Protein AF-A0A562BT92-F1 (afdb_monomer)

Foldseek 3Di:
DDDDDDDDDPDDDPPPPPPPPDPPPPPPDDCPPPVGDDPLADWAQFAQVRDTDTLLVLQDPPPPGKWWFALVLLVVLLVDPQWAWAADFQFWTWIGGPVGATFIWGQAPVRIIMGRSNSLSPDDRVSNVSRRVGTDHDDRPGHPQCCCVPPVVHHDPHHHLLVLLVVLVVLLQVLCCVLQVDGQFPDDDDSRVLSRLLALSQFQDLLSLLVNLLSLCVNPQVGGPLVSLLVQAPDPVSVVDGRLVSLLRSLCVQPNNVLSCLLCQLVQLSVQSNVCSVPVPDPSNVSSLVSNVADPVDGRSVSSSSSSNSSSSSSNSSSVSSNPPPPDD

Radius of gyration: 28.33 Å; Cα contacts (8 Å, |Δi|>4): 519; chains: 1; bounding box: 62×102×72 Å

Organism: NCBI:txid936133

pLDDT: mean 87.39, std 19.04, range [27.66, 98.75]

Mean predicted aligned error: 8.7 Å

Structure (mmCIF, N/CA/C/O backbone):
data_AF-A0A562BT92-F1
#
_entry.id   AF-A0A562BT92-F1
#
loop_
_atom_site.group_PDB
_atom_site.id
_atom_site.type_symbol
_atom_site.label_atom_id
_atom_site.label_alt_id
_atom_site.label_comp_id
_atom_site.label_asym_id
_atom_site.label_entity_id
_atom_site.label_seq_id
_atom_site.pdbx_PDB_ins_code
_atom_site.Cartn_x
_atom_site.Cartn_y
_atom_site.Cartn_z
_atom_site.occupancy
_atom_site.B_iso_or_equiv
_atom_site.auth_seq_id
_atom_site.auth_comp_id
_atom_site.auth_asym_id
_atom_site.auth_atom_id
_atom_site.pdbx_PDB_model_num
ATOM 1 N N . MET A 1 1 ? 9.388 83.781 -32.664 1.00 34.75 1 MET A N 1
ATOM 2 C CA . MET A 1 1 ? 9.620 82.953 -31.461 1.00 34.75 1 MET A CA 1
ATOM 3 C C . MET A 1 1 ? 8.282 82.337 -31.081 1.00 34.75 1 MET A C 1
ATOM 5 O O . MET A 1 1 ? 7.294 83.049 -31.136 1.00 34.75 1 MET A O 1
ATOM 9 N N . VAL A 1 2 ? 8.281 81.054 -30.717 1.00 29.28 2 VAL A N 1
ATOM 10 C CA . VAL A 1 2 ? 7.129 80.199 -30.353 1.00 29.28 2 VAL A CA 1
ATOM 11 C C . VAL A 1 2 ? 6.427 79.474 -31.516 1.00 29.28 2 VAL A C 1
ATOM 13 O O . VAL A 1 2 ? 5.982 80.052 -32.499 1.00 29.28 2 VAL A O 1
ATOM 16 N N . ARG A 1 3 ? 6.447 78.150 -31.334 1.00 27.80 3 ARG A N 1
ATOM 17 C CA . ARG A 1 3 ? 6.117 77.005 -32.185 1.00 27.80 3 ARG A CA 1
ATOM 18 C C . ARG A 1 3 ? 4.634 76.903 -32.553 1.00 27.80 3 ARG A C 1
ATOM 20 O O . ARG A 1 3 ? 3.775 77.013 -31.683 1.00 27.80 3 ARG A O 1
ATOM 27 N N . SER A 1 4 ? 4.375 76.538 -33.805 1.00 27.66 4 SER A N 1
ATOM 28 C CA . SER A 1 4 ? 3.162 75.846 -34.234 1.00 27.66 4 SER A CA 1
ATOM 29 C C . SER A 1 4 ? 3.291 74.342 -33.952 1.00 27.66 4 SER A C 1
ATOM 31 O O . SER A 1 4 ? 4.308 73.715 -34.246 1.00 27.66 4 SER A O 1
ATOM 33 N N . PHE A 1 5 ? 2.252 73.771 -33.348 1.00 36.09 5 PHE A N 1
ATOM 34 C CA . PHE A 1 5 ? 2.010 72.333 -33.280 1.00 36.09 5 PHE A CA 1
ATOM 35 C C . PHE A 1 5 ? 1.256 71.902 -34.540 1.00 36.09 5 PHE A C 1
ATOM 37 O O . PHE A 1 5 ? 0.258 72.529 -34.883 1.00 36.09 5 PHE A O 1
ATOM 44 N N . SER A 1 6 ? 1.697 70.824 -35.191 1.00 29.09 6 SER A N 1
ATOM 45 C CA . SER A 1 6 ? 0.855 69.984 -36.053 1.00 29.09 6 SER A CA 1
ATOM 46 C C . SER A 1 6 ? 1.626 68.734 -36.487 1.00 29.09 6 SER A C 1
ATOM 48 O O . SER A 1 6 ? 2.616 68.813 -37.208 1.00 29.09 6 SER A O 1
ATOM 50 N N . SER A 1 7 ? 1.129 67.601 -36.001 1.00 38.12 7 SER A N 1
ATOM 51 C CA . SER A 1 7 ? 1.322 66.199 -36.377 1.00 38.12 7 SER A CA 1
ATOM 52 C C . SER A 1 7 ? 2.107 65.866 -37.649 1.00 38.12 7 SER A C 1
ATOM 54 O O . SER A 1 7 ? 1.680 66.205 -38.749 1.00 38.12 7 SER A O 1
ATOM 56 N N . SER A 1 8 ? 3.149 65.041 -37.497 1.00 31.39 8 SER A N 1
ATOM 57 C CA . SER A 1 8 ? 3.471 63.893 -38.366 1.00 31.39 8 SER A CA 1
ATOM 58 C C . SER A 1 8 ? 4.606 63.064 -37.743 1.00 31.39 8 SER A C 1
ATOM 60 O O . SER A 1 8 ? 5.446 63.608 -37.034 1.00 31.39 8 SER A O 1
ATOM 62 N N . SER A 1 9 ? 4.621 61.759 -38.023 1.00 31.34 9 SER A N 1
ATOM 63 C CA . SER A 1 9 ? 5.597 60.743 -37.581 1.00 31.34 9 SER A CA 1
ATOM 64 C C . SER A 1 9 ? 5.371 60.076 -36.219 1.00 31.34 9 SER A C 1
ATOM 66 O O . SER A 1 9 ? 6.223 60.051 -35.335 1.00 31.34 9 SER A O 1
ATOM 68 N N . VAL A 1 10 ? 4.238 59.378 -36.124 1.00 43.19 10 VAL A N 1
ATOM 69 C CA . VAL A 1 10 ? 4.279 57.966 -35.707 1.00 43.19 10 VAL A CA 1
ATOM 70 C C . VAL A 1 10 ? 5.012 57.206 -36.822 1.00 43.19 10 VAL A C 1
ATOM 72 O O . VAL A 1 10 ? 4.800 57.536 -37.982 1.00 43.19 10 VAL A O 1
ATOM 75 N N . ILE A 1 11 ? 5.824 56.200 -36.481 1.00 43.09 11 ILE A N 1
ATOM 76 C CA . ILE A 1 11 ? 6.751 55.426 -37.343 1.00 43.09 11 ILE A CA 1
ATOM 77 C C . ILE A 1 11 ? 8.197 55.930 -37.208 1.00 43.09 11 ILE A C 1
ATOM 79 O O . ILE A 1 11 ? 8.666 56.718 -38.013 1.00 43.09 11 ILE A O 1
ATOM 83 N N . PHE A 1 12 ? 8.891 55.479 -36.158 1.00 34.25 12 PHE A N 1
ATOM 84 C CA . PHE A 1 12 ? 10.245 54.892 -36.200 1.00 34.25 12 PHE A CA 1
ATOM 85 C C . PHE A 1 12 ? 10.794 54.781 -34.771 1.00 34.25 12 PHE A C 1
ATOM 87 O O . PHE A 1 12 ? 11.421 55.711 -34.285 1.00 34.25 12 PHE A O 1
ATOM 94 N N . HIS A 1 13 ? 10.573 53.641 -34.106 1.00 32.03 13 HIS A N 1
ATOM 95 C CA . HIS A 1 13 ? 11.572 52.963 -33.248 1.00 32.03 13 HIS A CA 1
ATOM 96 C C . HIS A 1 13 ? 11.018 51.644 -32.666 1.00 32.03 13 HIS A C 1
ATOM 98 O O . HIS A 1 13 ? 11.161 51.330 -31.493 1.00 32.03 13 HIS A O 1
ATOM 104 N N . LEU A 1 14 ? 10.398 50.826 -33.523 1.00 32.81 14 LEU A N 1
ATOM 105 C CA . LEU A 1 14 ? 10.120 49.404 -33.266 1.00 32.81 14 LEU A CA 1
ATOM 106 C C . LEU A 1 14 ? 11.028 48.524 -34.148 1.00 32.81 14 LEU A C 1
ATOM 108 O O . LEU A 1 14 ? 10.594 47.528 -34.710 1.00 32.81 14 LEU A O 1
ATOM 112 N N . SER A 1 15 ? 12.300 48.909 -34.318 1.00 38.28 15 SER A N 1
ATOM 113 C CA . SER A 1 15 ? 13.228 48.221 -35.237 1.00 38.28 15 SER A CA 1
ATOM 114 C C . SER A 1 15 ? 14.422 47.534 -34.560 1.00 38.28 15 SER A C 1
ATOM 116 O O . SER A 1 15 ? 15.339 47.097 -35.256 1.00 38.28 15 SER A O 1
ATOM 118 N N . THR A 1 16 ? 14.423 47.369 -33.232 1.00 33.31 16 THR A N 1
ATOM 119 C CA . THR A 1 16 ? 15.608 46.826 -32.530 1.00 33.31 16 THR A CA 1
ATOM 120 C C . THR A 1 16 ? 15.309 45.767 -31.467 1.00 33.31 16 THR A C 1
ATOM 122 O O . THR A 1 16 ? 16.156 45.486 -30.628 1.00 33.31 16 THR A O 1
ATOM 125 N N . CYS A 1 17 ? 14.140 45.118 -31.521 1.00 30.80 17 CYS A N 1
ATOM 126 C CA . CYS A 1 17 ? 13.833 43.944 -30.681 1.00 30.80 17 CYS A CA 1
ATOM 127 C C . CYS A 1 17 ? 13.390 42.697 -31.470 1.00 30.80 17 CYS A C 1
ATOM 129 O O . CYS A 1 17 ? 12.947 41.716 -30.887 1.00 30.80 17 CYS A O 1
ATOM 131 N N . LEU A 1 18 ? 13.547 42.703 -32.800 1.00 33.31 18 LEU A N 1
ATOM 132 C CA . LEU A 1 18 ? 13.101 41.622 -33.697 1.00 33.31 18 LEU A CA 1
ATOM 133 C C . LEU A 1 18 ? 14.243 40.987 -34.512 1.00 33.31 18 LEU A C 1
ATOM 135 O O . LEU A 1 18 ? 14.024 40.409 -35.571 1.00 33.31 18 LEU A O 1
ATOM 139 N N . ARG A 1 19 ? 15.485 41.066 -34.018 1.00 35.94 19 ARG A N 1
ATOM 140 C CA . ARG A 1 19 ? 16.646 40.372 -34.608 1.00 35.94 19 ARG A CA 1
ATOM 141 C C . ARG A 1 19 ? 17.475 39.651 -33.552 1.00 35.94 19 ARG A C 1
ATOM 143 O O . ARG A 1 19 ? 18.645 39.945 -33.360 1.00 35.94 19 ARG A O 1
ATOM 150 N N . LYS A 1 20 ? 16.839 38.707 -32.862 1.00 35.09 20 LYS A N 1
ATOM 151 C CA . LYS A 1 20 ? 17.481 37.531 -32.244 1.00 35.09 20 LYS A CA 1
ATOM 152 C C . LYS A 1 20 ? 16.457 36.395 -32.098 1.00 35.09 20 LYS A C 1
ATOM 154 O O . LYS A 1 20 ? 16.425 35.676 -31.109 1.00 35.09 20 LYS A O 1
ATOM 159 N N . LEU A 1 21 ? 15.605 36.220 -33.109 1.00 35.47 21 LEU A N 1
ATOM 160 C CA . LEU A 1 21 ? 14.967 34.928 -33.331 1.00 35.47 21 LEU A CA 1
ATOM 161 C C . LEU A 1 21 ? 16.030 34.050 -33.981 1.00 35.47 21 LEU A C 1
ATOM 163 O O . LEU A 1 21 ? 16.279 34.135 -35.181 1.00 35.47 21 LEU A O 1
ATOM 167 N N . ASN A 1 22 ? 16.713 33.258 -33.153 1.00 35.03 22 ASN A N 1
ATOM 168 C CA . ASN A 1 22 ? 17.439 32.096 -33.636 1.00 35.03 22 ASN A CA 1
ATOM 169 C C . ASN A 1 22 ? 16.484 31.327 -34.550 1.00 35.03 22 ASN A C 1
ATOM 171 O O . ASN A 1 22 ? 15.414 30.907 -34.108 1.00 35.03 22 ASN A O 1
ATOM 175 N N . HIS A 1 23 ? 16.866 31.166 -35.815 1.00 37.44 23 HIS A N 1
ATOM 176 C CA . HIS A 1 23 ? 16.265 30.200 -36.719 1.00 37.44 23 HIS A CA 1
ATOM 177 C C . HIS A 1 23 ? 16.358 28.820 -36.046 1.00 37.44 23 HIS A C 1
ATOM 179 O O . HIS A 1 23 ? 17.336 28.094 -36.214 1.00 37.44 23 HIS A O 1
ATOM 185 N N . ARG A 1 24 ? 15.346 28.428 -35.266 1.00 35.81 24 ARG A N 1
ATOM 186 C CA . ARG A 1 24 ? 15.060 27.009 -35.087 1.00 35.81 24 ARG A CA 1
ATOM 187 C C . ARG A 1 24 ? 14.557 26.569 -36.451 1.00 35.81 24 ARG A C 1
ATOM 189 O O . ARG A 1 24 ? 13.422 26.862 -36.812 1.00 35.81 24 ARG A O 1
ATOM 196 N N . LYS A 1 25 ? 15.426 25.944 -37.251 1.00 36.03 25 LYS A N 1
ATOM 197 C CA . LYS A 1 25 ? 14.954 25.106 -38.353 1.00 36.03 25 LYS A CA 1
ATOM 198 C C . LYS A 1 25 ? 13.943 24.152 -37.723 1.00 36.03 25 LYS A C 1
ATOM 200 O O . LYS A 1 25 ? 14.327 23.352 -36.870 1.00 36.03 25 LYS A O 1
ATOM 205 N N . HIS A 1 26 ? 12.667 24.296 -38.068 1.00 48.97 26 HIS A N 1
ATOM 206 C CA . HIS A 1 26 ? 11.694 23.258 -37.775 1.00 48.97 26 HIS A CA 1
ATOM 207 C C . HIS A 1 26 ? 12.217 22.016 -38.488 1.00 48.97 26 HIS A C 1
ATOM 209 O O . HIS A 1 26 ? 12.280 21.986 -39.714 1.00 48.97 26 HIS A O 1
ATOM 215 N N . GLN A 1 27 ? 12.708 21.041 -37.726 1.00 55.81 27 GLN A N 1
ATOM 216 C CA . GLN A 1 27 ? 12.908 19.718 -38.288 1.00 55.81 27 GLN A CA 1
ATOM 217 C C . GLN A 1 27 ? 11.515 19.270 -38.731 1.00 55.81 27 GLN A C 1
ATOM 219 O O . GLN A 1 27 ? 10.575 19.370 -37.944 1.00 55.81 27 GLN A O 1
ATOM 224 N N . GLU A 1 28 ? 11.355 18.851 -39.986 1.00 59.84 28 GLU A N 1
ATOM 225 C CA . GLU A 1 28 ? 10.110 18.292 -40.534 1.00 59.84 28 GLU A CA 1
ATOM 226 C C . GLU A 1 28 ? 9.809 16.915 -39.911 1.00 59.84 28 GLU A C 1
ATOM 228 O O . GLU A 1 28 ? 9.538 15.943 -40.611 1.00 59.84 28 GLU A O 1
ATOM 233 N N . LYS A 1 29 ? 9.923 16.818 -38.586 1.00 58.81 29 LYS A N 1
ATOM 234 C CA . LYS A 1 29 ? 9.754 15.625 -37.776 1.00 58.81 29 LYS A CA 1
ATOM 235 C C . LYS A 1 29 ? 8.699 15.909 -36.718 1.00 58.81 29 LYS A C 1
ATOM 237 O O . LYS A 1 29 ? 8.793 16.888 -35.976 1.00 58.81 29 LYS A O 1
ATOM 242 N N . SER A 1 30 ? 7.687 15.061 -36.648 1.00 61.62 30 SER A N 1
ATOM 243 C CA . SER A 1 30 ? 6.674 15.072 -35.604 1.00 61.62 30 SER A CA 1
ATOM 244 C C . SER A 1 30 ? 6.399 13.647 -35.147 1.00 61.62 30 SER A C 1
ATOM 246 O O . SER A 1 30 ? 5.588 12.934 -35.735 1.00 61.62 30 SER A O 1
ATOM 248 N N . THR A 1 31 ? 7.032 13.259 -34.044 1.00 67.56 31 THR A N 1
ATOM 249 C CA . THR A 1 31 ? 6.817 11.961 -33.386 1.00 67.56 31 THR A CA 1
ATOM 250 C C . THR A 1 31 ? 5.347 11.766 -32.996 1.00 67.56 31 THR A C 1
ATOM 252 O O . THR A 1 31 ? 4.789 10.691 -33.168 1.00 67.56 31 THR A O 1
ATOM 255 N N . ARG A 1 32 ? 4.668 12.834 -32.552 1.00 59.75 32 ARG A N 1
ATOM 256 C CA . ARG A 1 32 ? 3.265 12.785 -32.104 1.00 59.75 32 ARG A CA 1
ATOM 257 C C . ARG A 1 32 ? 2.225 12.834 -33.232 1.00 59.75 32 ARG A C 1
ATOM 259 O O . ARG A 1 32 ? 1.170 12.233 -33.078 1.00 59.75 32 ARG A O 1
ATOM 266 N N . VAL A 1 33 ? 2.459 13.595 -34.307 1.00 63.62 33 VAL A N 1
ATOM 267 C CA . VAL A 1 33 ? 1.449 13.807 -35.372 1.00 63.62 33 VAL A CA 1
ATOM 268 C C . VAL A 1 33 ? 1.706 12.924 -36.592 1.00 63.62 33 VAL A C 1
ATOM 270 O O . VAL A 1 33 ? 0.753 12.469 -37.215 1.00 63.62 33 VAL A O 1
ATOM 273 N N . ARG A 1 34 ? 2.974 12.673 -36.938 1.00 65.12 34 ARG A N 1
ATOM 274 C CA . ARG A 1 34 ? 3.370 11.864 -38.103 1.00 65.12 34 ARG A CA 1
ATOM 275 C C . ARG A 1 34 ? 3.886 10.472 -37.739 1.00 65.12 34 ARG A C 1
ATOM 277 O O . ARG A 1 34 ? 4.005 9.646 -38.636 1.00 65.12 34 ARG A O 1
ATOM 284 N N . GLY A 1 35 ? 4.177 10.215 -36.462 1.00 64.94 35 GLY A N 1
ATOM 285 C CA . GLY A 1 35 ? 4.765 8.949 -36.020 1.00 64.94 35 GLY A CA 1
ATOM 286 C C . GLY A 1 35 ? 6.239 8.800 -36.399 1.00 64.94 35 GLY A C 1
ATOM 287 O O . GLY A 1 35 ? 6.728 7.679 -36.476 1.00 64.94 35 GLY A O 1
ATOM 288 N N . ASP A 1 36 ? 6.939 9.908 -36.673 1.00 76.31 36 ASP A N 1
ATOM 289 C CA . ASP A 1 36 ? 8.372 9.859 -36.977 1.00 76.31 36 ASP A CA 1
ATOM 290 C C . ASP A 1 36 ? 9.154 9.285 -35.778 1.00 76.31 36 ASP A C 1
ATOM 292 O O . ASP A 1 36 ? 8.750 9.478 -34.631 1.00 76.31 36 ASP A O 1
ATOM 296 N N . GLU A 1 37 ? 10.279 8.606 -36.026 1.00 71.94 37 GLU A N 1
ATOM 297 C CA . GLU A 1 37 ? 11.095 8.009 -34.958 1.00 71.94 37 GLU A CA 1
ATOM 298 C C . GLU A 1 37 ? 11.583 9.055 -33.945 1.00 71.94 37 GLU A C 1
ATOM 300 O O . GLU A 1 37 ? 12.180 10.079 -34.310 1.00 71.94 37 GLU A O 1
ATOM 305 N N . ASP A 1 38 ? 11.363 8.774 -32.658 1.00 75.94 38 ASP A N 1
ATOM 306 C CA . ASP A 1 38 ? 11.896 9.588 -31.571 1.00 75.94 38 ASP A CA 1
ATOM 307 C C . ASP A 1 38 ? 13.352 9.201 -31.303 1.00 75.94 38 ASP A C 1
ATOM 309 O O . ASP A 1 38 ? 13.655 8.122 -30.801 1.00 75.94 38 ASP A O 1
ATOM 313 N N . GLN A 1 39 ? 14.269 10.098 -31.655 1.00 77.50 39 GLN A N 1
ATOM 314 C CA . GLN A 1 39 ? 15.699 9.907 -31.405 1.00 77.50 39 GLN A CA 1
ATOM 315 C C . GLN A 1 39 ? 16.109 10.329 -29.987 1.00 77.50 39 GLN A C 1
ATOM 317 O O . GLN A 1 39 ? 17.257 10.131 -29.598 1.00 77.50 39 GLN A O 1
ATOM 322 N N . ASN A 1 40 ? 15.195 10.914 -29.208 1.00 88.31 40 ASN A N 1
ATOM 323 C CA . ASN A 1 40 ? 15.437 11.369 -27.847 1.00 88.31 40 ASN A CA 1
ATOM 324 C C . ASN A 1 40 ? 14.815 10.396 -26.839 1.00 88.31 40 ASN A C 1
ATOM 326 O O . ASN A 1 40 ? 13.880 10.741 -26.116 1.00 88.31 40 ASN A O 1
ATOM 330 N N . LEU A 1 41 ? 15.334 9.170 -26.811 1.00 94.69 41 LEU A N 1
ATOM 331 C CA . LEU A 1 41 ? 14.947 8.141 -25.847 1.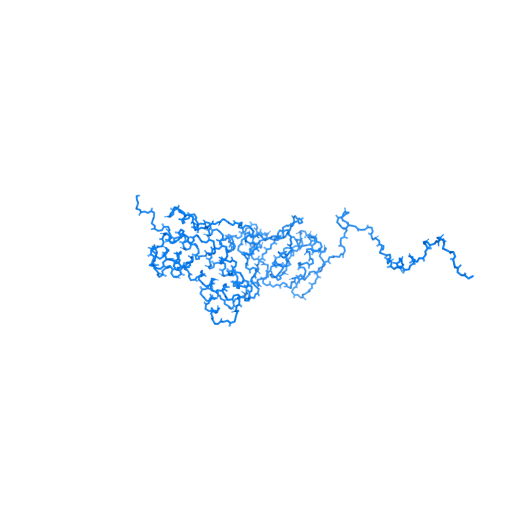00 94.69 41 LEU A CA 1
ATOM 332 C C . LEU A 1 41 ? 16.049 7.933 -24.793 1.00 94.69 41 LEU A C 1
ATOM 334 O O . LEU A 1 41 ? 17.218 8.237 -25.046 1.00 94.69 41 LEU A O 1
ATOM 338 N N . PRO A 1 42 ? 15.711 7.435 -23.595 1.00 97.25 42 PRO A N 1
ATOM 339 C CA . PRO A 1 42 ? 16.704 7.163 -22.566 1.00 97.25 42 PRO A CA 1
ATOM 340 C C . PRO A 1 42 ? 17.515 5.885 -22.834 1.00 97.25 42 PRO A C 1
ATOM 342 O O . PRO A 1 42 ? 17.194 5.058 -23.690 1.00 97.25 42 PRO A O 1
ATOM 345 N N . TYR A 1 43 ? 18.566 5.714 -22.032 1.00 97.81 43 TYR A N 1
ATOM 346 C CA . TYR A 1 43 ? 19.297 4.459 -21.879 1.00 97.81 43 TYR A CA 1
ATOM 347 C C . TYR A 1 43 ? 18.928 3.811 -20.544 1.00 97.81 43 TYR A C 1
ATOM 349 O O . TYR A 1 43 ? 18.839 4.507 -19.531 1.00 97.81 43 TYR A O 1
ATOM 357 N N . PHE A 1 44 ? 18.812 2.486 -20.527 1.00 98.44 44 PHE A N 1
ATOM 358 C CA . PHE A 1 44 ? 18.518 1.704 -19.327 1.00 98.44 44 PHE A CA 1
ATOM 359 C C . PHE A 1 44 ? 19.670 0.767 -18.988 1.00 98.44 44 PHE A C 1
ATOM 361 O O . PHE A 1 44 ? 20.227 0.123 -19.869 1.00 98.44 44 PHE A O 1
ATOM 368 N N . ILE A 1 45 ? 20.009 0.670 -17.708 1.00 98.31 45 ILE A N 1
ATOM 369 C CA . ILE A 1 45 ? 20.876 -0.353 -17.131 1.00 98.31 45 ILE A CA 1
ATOM 370 C C . ILE A 1 45 ? 20.165 -1.704 -17.245 1.00 98.31 45 ILE A C 1
ATOM 372 O O . ILE A 1 45 ? 19.074 -1.887 -16.700 1.00 98.31 45 ILE A O 1
ATOM 376 N N . VAL A 1 46 ? 20.797 -2.644 -17.947 1.00 96.06 46 VAL A N 1
ATOM 377 C CA . VAL A 1 46 ? 20.233 -3.974 -18.244 1.00 96.06 46 VAL A CA 1
ATOM 378 C C . VAL A 1 46 ? 20.970 -5.116 -17.548 1.00 96.06 46 VAL A C 1
ATOM 380 O O . VAL A 1 46 ? 20.390 -6.182 -17.361 1.00 96.06 46 VAL A O 1
ATOM 383 N N . ASN A 1 47 ? 22.228 -4.909 -17.152 1.00 93.69 47 ASN A N 1
ATOM 384 C CA . ASN A 1 47 ? 23.064 -5.938 -16.537 1.00 93.69 47 ASN A CA 1
ATOM 385 C C . ASN A 1 47 ? 23.685 -5.443 -15.223 1.00 93.69 47 ASN A C 1
ATOM 387 O O . ASN A 1 47 ? 23.741 -4.247 -14.933 1.00 93.69 47 ASN A O 1
ATOM 391 N N . THR A 1 48 ? 24.174 -6.388 -14.421 1.00 93.50 48 THR A N 1
ATOM 392 C CA . THR A 1 48 ? 24.764 -6.140 -13.094 1.00 93.50 48 THR A CA 1
ATOM 393 C C . THR A 1 48 ? 26.068 -5.343 -13.140 1.00 93.50 48 THR A C 1
ATOM 395 O O . THR A 1 48 ? 26.447 -4.743 -12.141 1.00 93.50 48 THR A O 1
ATOM 398 N N . ASP A 1 49 ? 26.750 -5.320 -14.287 1.00 94.12 49 ASP A N 1
ATOM 399 C CA . ASP A 1 49 ? 27.964 -4.528 -14.524 1.00 94.12 49 ASP A CA 1
ATOM 400 C C . ASP A 1 49 ? 27.679 -3.037 -14.795 1.00 94.12 49 ASP A C 1
ATOM 402 O O . ASP A 1 49 ? 28.604 -2.249 -14.984 1.00 94.12 49 ASP A O 1
ATOM 406 N N . GLY A 1 50 ? 26.402 -2.637 -14.817 1.00 93.69 50 GLY A N 1
ATOM 407 C CA . GLY A 1 50 ? 25.989 -1.266 -15.098 1.00 93.69 50 GLY A CA 1
ATOM 408 C C . GLY A 1 50 ? 25.913 -0.929 -16.588 1.00 93.69 50 GLY A C 1
ATOM 409 O O . GLY A 1 50 ? 25.642 0.228 -16.923 1.00 93.69 50 GLY A O 1
ATOM 410 N N . SER A 1 51 ? 26.127 -1.900 -17.483 1.00 96.19 51 SER A N 1
ATOM 411 C CA . SER A 1 51 ? 25.982 -1.690 -18.924 1.00 96.19 51 SER A CA 1
ATOM 412 C C . SER A 1 51 ? 24.562 -1.260 -19.279 1.00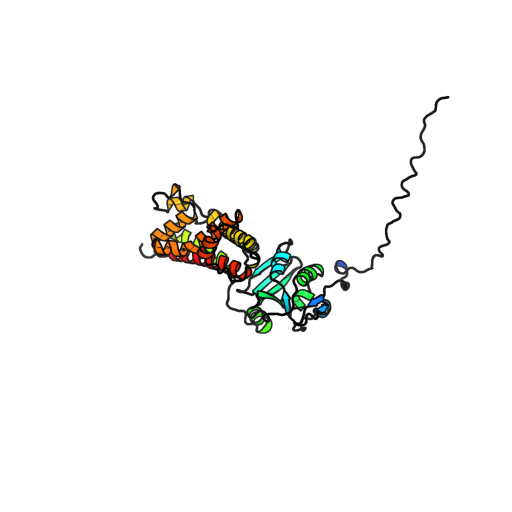 96.19 51 SER A C 1
ATOM 414 O O . SER A 1 51 ? 23.569 -1.704 -18.688 1.00 96.19 51 SER A O 1
ATOM 416 N N . ARG A 1 52 ? 24.490 -0.337 -20.243 1.00 97.44 52 ARG A N 1
ATOM 417 C CA . ARG A 1 52 ? 23.256 0.332 -20.635 1.00 97.44 52 ARG A CA 1
ATOM 418 C C . ARG A 1 52 ? 22.891 0.031 -22.080 1.00 97.44 52 ARG A C 1
ATOM 420 O O . ARG A 1 52 ? 23.763 0.014 -22.942 1.00 97.44 52 ARG A O 1
ATOM 427 N N . THR A 1 53 ? 21.598 -0.111 -22.334 1.00 97.12 53 THR A N 1
ATOM 428 C CA . THR A 1 53 ? 21.012 -0.319 -23.660 1.00 97.12 53 THR A CA 1
ATOM 429 C C . THR A 1 53 ? 20.092 0.847 -23.994 1.00 97.12 53 THR A C 1
ATOM 431 O O . THR A 1 53 ? 19.377 1.351 -23.124 1.00 97.12 53 THR A O 1
ATOM 434 N N . PHE A 1 54 ? 20.141 1.312 -25.242 1.00 96.44 54 PHE A N 1
ATOM 435 C CA . PHE A 1 54 ? 19.262 2.373 -25.722 1.00 96.44 54 PHE A CA 1
ATOM 436 C C . PHE A 1 54 ? 17.818 1.866 -25.791 1.00 96.44 54 PHE A C 1
ATOM 438 O O . PHE A 1 54 ? 17.587 0.749 -26.243 1.00 96.44 54 PHE A O 1
ATOM 445 N N . SER A 1 55 ? 16.836 2.665 -25.365 1.00 96.75 55 SER A N 1
ATOM 446 C CA . SER A 1 55 ? 15.445 2.197 -25.259 1.00 96.75 55 SER A CA 1
ATOM 447 C C . SER A 1 55 ? 14.871 1.642 -26.569 1.00 96.75 55 SER A C 1
ATOM 449 O O . SER A 1 55 ? 14.148 0.650 -26.551 1.00 96.75 55 SER A O 1
ATOM 451 N N . ALA A 1 56 ? 15.242 2.216 -27.720 1.00 94.69 56 ALA A N 1
ATOM 452 C CA . ALA A 1 56 ? 14.777 1.718 -29.017 1.00 94.69 56 ALA A CA 1
ATOM 453 C C . ALA A 1 56 ? 15.176 0.251 -29.270 1.00 94.69 56 ALA A C 1
ATOM 455 O O . ALA A 1 56 ? 14.427 -0.482 -29.906 1.00 94.69 56 ALA A O 1
ATOM 456 N N . GLU A 1 57 ? 16.312 -0.203 -28.730 1.00 94.94 57 GLU A N 1
ATOM 457 C CA . GLU A 1 57 ? 16.777 -1.594 -28.843 1.00 94.94 57 GLU A CA 1
ATOM 458 C C . GLU A 1 57 ? 16.001 -2.556 -27.926 1.00 94.94 57 GLU A C 1
ATOM 460 O O . GLU A 1 57 ? 16.077 -3.773 -28.089 1.00 94.94 57 GLU A O 1
ATOM 465 N N . LEU A 1 58 ? 15.248 -2.024 -26.958 1.00 96.38 58 LEU A N 1
ATOM 466 C CA . LEU A 1 58 ? 14.388 -2.788 -26.052 1.00 96.38 58 LEU A CA 1
ATOM 467 C C . LEU A 1 58 ? 12.948 -2.907 -26.574 1.00 96.38 58 LEU A C 1
ATOM 469 O O . LEU A 1 58 ? 12.155 -3.650 -25.997 1.00 96.38 58 LEU A O 1
ATOM 473 N N . ASN A 1 59 ? 12.603 -2.208 -27.662 1.00 93.75 59 ASN A N 1
ATOM 474 C CA . ASN A 1 59 ? 11.266 -2.200 -28.255 1.00 93.75 59 ASN A CA 1
ATOM 475 C C . ASN A 1 59 ? 11.022 -3.431 -29.153 1.00 93.75 59 ASN A C 1
ATOM 477 O O . ASN A 1 59 ? 10.708 -3.311 -30.336 1.00 93.75 59 ASN A O 1
ATOM 481 N N . ASN A 1 60 ? 11.213 -4.625 -28.589 1.00 93.38 60 ASN A N 1
ATOM 482 C CA . ASN A 1 60 ? 10.906 -5.907 -29.214 1.00 93.38 60 ASN A CA 1
ATOM 483 C C . ASN A 1 60 ? 10.252 -6.846 -28.184 1.00 93.38 60 ASN A C 1
ATOM 485 O O . ASN A 1 60 ? 10.814 -7.070 -27.113 1.00 93.38 60 ASN A O 1
ATOM 489 N N . GLU A 1 61 ? 9.088 -7.407 -28.516 1.00 90.50 61 GLU A N 1
ATOM 490 C CA . GLU A 1 61 ? 8.342 -8.330 -27.648 1.00 90.50 61 GLU A CA 1
ATOM 491 C C . GLU A 1 61 ? 9.125 -9.600 -27.301 1.00 90.50 61 GLU A C 1
ATOM 493 O O . GLU A 1 61 ? 8.965 -10.118 -26.200 1.00 90.50 61 GLU A O 1
ATOM 498 N N . ASP A 1 62 ? 10.034 -10.048 -28.167 1.00 92.38 62 ASP A N 1
ATOM 499 C CA . ASP A 1 62 ? 10.838 -11.263 -27.980 1.00 92.38 62 ASP A CA 1
ATOM 500 C C . ASP A 1 62 ? 12.193 -10.995 -27.301 1.00 92.38 62 ASP A C 1
ATOM 502 O O . ASP A 1 62 ? 13.050 -11.879 -27.225 1.00 92.38 62 ASP A O 1
ATOM 506 N N . ILE A 1 63 ? 12.430 -9.774 -26.801 1.00 94.00 63 ILE A N 1
ATOM 507 C CA . ILE A 1 63 ? 13.737 -9.381 -26.250 1.00 94.00 63 ILE A CA 1
ATOM 508 C C . ILE A 1 63 ? 14.153 -10.218 -25.031 1.00 94.00 63 ILE A C 1
ATOM 510 O O . ILE A 1 63 ? 15.346 -10.347 -24.750 1.00 94.00 63 ILE A O 1
ATOM 514 N N . GLY A 1 64 ? 13.189 -10.775 -24.287 1.00 92.75 64 GLY A N 1
ATOM 515 C CA . GLY A 1 64 ? 13.445 -11.649 -23.140 1.00 92.75 64 GLY A CA 1
ATOM 516 C C . GLY A 1 64 ? 14.172 -10.950 -21.985 1.00 92.75 64 GLY A C 1
ATOM 517 O O . GLY A 1 64 ? 14.852 -11.602 -21.191 1.00 92.75 64 GLY A O 1
ATOM 518 N N . ARG A 1 65 ? 14.066 -9.618 -21.895 1.00 95.38 65 ARG A N 1
ATOM 519 C CA . ARG A 1 65 ? 14.772 -8.782 -20.913 1.00 95.38 65 ARG A CA 1
ATOM 520 C C . ARG A 1 65 ? 13.818 -8.131 -19.927 1.00 95.38 65 ARG A C 1
ATOM 522 O O . ARG A 1 65 ? 12.707 -7.743 -20.265 1.00 95.38 65 ARG A O 1
ATOM 529 N N . TRP A 1 66 ? 14.319 -7.944 -18.715 1.00 97.69 66 TRP A N 1
ATOM 530 C CA . TRP A 1 66 ? 13.632 -7.265 -17.624 1.00 97.69 66 TRP A CA 1
ATOM 531 C C . TRP A 1 66 ? 14.442 -6.044 -17.205 1.00 97.69 66 TRP A C 1
ATOM 533 O O . TRP A 1 66 ? 15.653 -5.995 -17.419 1.00 97.69 66 TRP A O 1
ATOM 543 N N . LEU A 1 67 ? 13.771 -5.063 -16.619 1.00 98.56 67 LEU A N 1
ATOM 544 C CA . LEU A 1 67 ? 14.383 -3.872 -16.047 1.00 98.56 67 LEU A CA 1
ATOM 545 C C . LEU A 1 67 ? 14.036 -3.782 -14.563 1.00 98.56 67 LEU A C 1
ATOM 547 O O . LEU A 1 67 ? 12.955 -4.203 -14.146 1.00 98.56 67 LEU A O 1
ATOM 551 N N . TRP A 1 68 ? 14.959 -3.221 -13.783 1.00 98.75 68 TRP A N 1
ATOM 552 C CA . TRP A 1 68 ? 14.823 -3.031 -12.342 1.00 98.75 68 TRP A CA 1
ATOM 553 C C . TRP A 1 68 ? 14.756 -1.547 -12.012 1.00 98.75 68 TRP A C 1
ATOM 555 O O . TRP A 1 68 ? 15.505 -0.734 -12.564 1.00 98.75 68 TRP A O 1
ATOM 565 N N . PHE A 1 69 ? 13.868 -1.203 -11.086 1.00 98.75 69 PHE A N 1
ATOM 566 C CA . PHE A 1 69 ? 13.607 0.166 -10.675 1.00 98.75 69 PHE A CA 1
ATOM 567 C C . PHE A 1 69 ? 13.462 0.264 -9.163 1.00 98.75 69 PHE A C 1
ATOM 569 O O . PHE A 1 69 ? 12.966 -0.647 -8.497 1.00 98.75 69 PHE A O 1
ATOM 576 N N . ARG A 1 70 ? 13.860 1.410 -8.612 1.00 98.25 70 ARG A N 1
ATOM 577 C CA . ARG A 1 70 ? 13.556 1.750 -7.219 1.00 98.25 70 ARG A CA 1
ATOM 578 C C . ARG A 1 70 ? 12.039 1.901 -7.035 1.00 98.25 70 ARG A C 1
ATOM 580 O O . ARG A 1 70 ? 11.395 2.480 -7.911 1.00 98.25 70 ARG A O 1
ATOM 587 N N . PRO A 1 71 ? 11.472 1.518 -5.875 1.00 97.06 71 PRO A N 1
ATOM 588 C CA . PRO A 1 71 ? 10.053 1.731 -5.560 1.00 97.06 71 PRO A CA 1
ATOM 589 C C . PRO A 1 71 ? 9.560 3.177 -5.706 1.00 97.06 71 PRO A C 1
ATOM 591 O O . PRO A 1 71 ? 8.369 3.416 -5.895 1.00 97.06 71 PRO A O 1
ATOM 594 N N . SER A 1 72 ? 10.468 4.156 -5.634 1.00 95.38 72 SER A N 1
ATOM 595 C CA . SER A 1 72 ? 10.170 5.578 -5.824 1.00 95.38 72 SER A CA 1
ATOM 596 C C . SER A 1 72 ? 9.510 5.898 -7.163 1.00 95.38 72 SER A C 1
ATOM 598 O O . SER A 1 72 ? 8.724 6.843 -7.200 1.00 95.38 72 SER A O 1
ATOM 600 N N . VAL A 1 73 ? 9.741 5.096 -8.211 1.00 97.38 73 VAL A N 1
ATOM 601 C CA . VAL A 1 73 ? 9.130 5.308 -9.533 1.00 97.38 73 VAL A CA 1
ATOM 602 C C . VAL A 1 73 ? 7.602 5.316 -9.476 1.00 97.38 73 VAL A C 1
ATOM 604 O O . VAL A 1 73 ? 6.970 6.111 -10.162 1.00 97.38 73 VAL A O 1
ATOM 607 N N . VAL A 1 74 ? 6.993 4.508 -8.599 1.00 96.69 74 VAL A N 1
ATOM 608 C CA . VAL A 1 74 ? 5.530 4.472 -8.446 1.00 96.69 74 VAL A CA 1
ATOM 609 C C . VAL A 1 74 ? 5.022 5.799 -7.902 1.00 96.69 74 VAL A C 1
ATOM 611 O O . VAL A 1 74 ? 4.085 6.366 -8.449 1.00 96.69 74 VAL A O 1
ATOM 614 N N . ASN A 1 75 ? 5.668 6.342 -6.869 1.00 93.56 75 ASN A N 1
ATOM 615 C CA . ASN A 1 75 ? 5.270 7.635 -6.310 1.00 93.56 75 ASN A CA 1
ATOM 616 C C . ASN A 1 75 ? 5.507 8.788 -7.292 1.00 93.56 75 ASN A C 1
ATOM 618 O O . ASN A 1 75 ? 4.713 9.724 -7.328 1.00 93.56 75 ASN A O 1
ATOM 622 N N . GLU A 1 76 ? 6.592 8.732 -8.066 1.00 95.06 76 GLU A N 1
ATOM 623 C CA . GLU A 1 76 ? 6.880 9.728 -9.095 1.00 95.06 76 GLU A CA 1
ATOM 624 C C . GLU A 1 76 ? 5.785 9.728 -10.163 1.00 95.06 76 GLU A C 1
ATOM 626 O O . GLU A 1 76 ? 5.186 10.772 -10.411 1.00 95.06 76 GLU A O 1
ATOM 631 N N . LEU A 1 77 ? 5.423 8.557 -10.694 1.00 95.19 77 LEU A N 1
ATOM 632 C CA . LEU A 1 77 ? 4.337 8.413 -11.666 1.00 95.19 77 LEU A CA 1
ATOM 633 C C . LEU A 1 77 ? 2.990 8.868 -11.084 1.00 95.19 77 LEU A C 1
ATOM 635 O O . LEU A 1 77 ? 2.320 9.702 -11.688 1.00 95.19 77 LEU A O 1
ATOM 639 N N . LEU A 1 78 ? 2.624 8.420 -9.878 1.00 93.56 78 LEU A N 1
ATOM 640 C CA . LEU A 1 78 ? 1.367 8.805 -9.218 1.00 93.56 78 LEU A CA 1
ATOM 641 C C . LEU A 1 78 ? 1.296 10.296 -8.840 1.00 93.56 78 LEU A C 1
ATOM 643 O O . LEU A 1 78 ? 0.206 10.814 -8.597 1.00 93.56 78 LEU A O 1
ATOM 647 N N . SER A 1 79 ? 2.425 11.012 -8.806 1.00 92.75 79 SER A N 1
ATOM 648 C CA . SER A 1 79 ? 2.428 12.468 -8.613 1.00 92.75 79 SER A CA 1
ATOM 649 C C . SER A 1 79 ? 1.934 13.235 -9.848 1.00 92.75 79 SER A C 1
ATOM 651 O O . SER A 1 79 ? 1.514 14.393 -9.741 1.00 92.75 79 SER A O 1
ATOM 653 N N . HIS A 1 80 ? 1.937 12.591 -11.018 1.00 91.88 80 HIS A N 1
ATOM 654 C CA . HIS A 1 80 ? 1.423 13.147 -12.258 1.00 91.88 80 HIS A CA 1
ATOM 655 C C . HIS A 1 80 ? -0.057 12.799 -12.447 1.00 91.88 80 HIS A C 1
ATOM 657 O O . HIS A 1 80 ? -0.508 11.672 -12.246 1.00 91.88 80 HIS A O 1
ATOM 663 N N . ARG A 1 81 ? -0.843 13.785 -12.896 1.00 89.12 81 ARG A N 1
ATOM 664 C CA . ARG A 1 81 ? -2.248 13.552 -13.252 1.00 89.12 81 ARG A CA 1
ATOM 665 C C . ARG A 1 81 ? -2.339 12.551 -14.398 1.00 89.12 81 ARG A C 1
ATOM 667 O O . ARG A 1 81 ? -1.631 12.689 -15.391 1.00 89.12 81 ARG A O 1
ATOM 674 N N . GLY A 1 82 ? -3.288 11.628 -14.292 1.00 90.62 82 GLY A N 1
ATOM 675 C CA . GLY A 1 82 ? -3.525 10.611 -15.312 1.00 90.62 82 GLY A CA 1
ATOM 676 C C . GLY A 1 82 ? -2.781 9.301 -15.076 1.00 90.62 82 GLY A C 1
ATOM 677 O O . GLY A 1 82 ? -2.899 8.413 -15.913 1.00 90.62 82 GLY A O 1
ATOM 678 N N . PHE A 1 83 ? -2.080 9.160 -13.949 1.00 94.38 83 PHE A N 1
ATOM 679 C CA . PHE A 1 83 ? -1.601 7.864 -13.488 1.00 94.38 83 PHE A CA 1
ATOM 680 C C . PHE A 1 83 ? -2.466 7.308 -12.365 1.00 94.38 83 PHE A C 1
ATOM 682 O O . PHE A 1 83 ? -2.948 8.053 -11.510 1.00 94.38 83 PHE A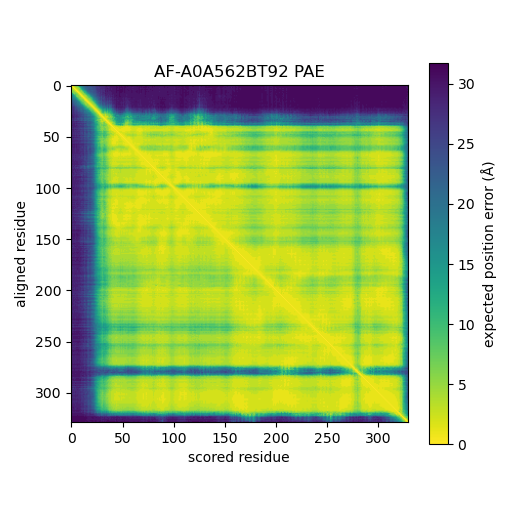 O 1
ATOM 689 N N . SER A 1 84 ? -2.630 5.991 -12.358 1.00 94.81 84 SER A N 1
ATOM 690 C CA . SER A 1 84 ? -3.194 5.259 -11.229 1.00 94.81 84 SER A CA 1
ATOM 691 C C . SER A 1 84 ? -2.510 3.911 -11.046 1.00 94.81 84 SER A C 1
ATOM 693 O O . SER A 1 84 ? -1.945 3.338 -11.977 1.00 94.81 84 SER A O 1
ATOM 695 N N . LEU A 1 85 ? -2.548 3.423 -9.813 1.00 95.69 85 LEU A N 1
ATOM 696 C CA . LEU A 1 85 ? -2.050 2.123 -9.401 1.00 95.69 85 LEU A CA 1
ATOM 697 C C . LEU A 1 85 ? -3.215 1.136 -9.319 1.00 95.69 85 LEU A C 1
ATOM 699 O O . LEU A 1 85 ? -4.258 1.437 -8.731 1.00 95.69 85 LEU A O 1
ATOM 703 N N . GLU A 1 86 ? -2.999 -0.050 -9.875 1.00 95.44 86 GLU A N 1
ATOM 704 C CA . GLU A 1 86 ? -3.852 -1.227 -9.730 1.00 95.44 86 GLU A CA 1
ATOM 705 C C . GLU A 1 86 ? -3.012 -2.404 -9.229 1.00 95.44 86 GLU A C 1
ATOM 707 O O . GLU A 1 86 ? -1.857 -2.558 -9.630 1.00 95.44 86 GLU A O 1
ATOM 712 N N . TRP A 1 87 ? -3.591 -3.234 -8.365 1.00 96.56 87 TRP A N 1
ATOM 713 C CA . TRP A 1 87 ? -2.974 -4.462 -7.875 1.00 96.56 87 TRP A CA 1
ATOM 714 C C . TRP A 1 87 ? -3.625 -5.681 -8.530 1.00 96.56 87 TRP A C 1
ATOM 716 O O . TRP A 1 87 ? -4.810 -5.663 -8.845 1.00 96.56 87 TRP A O 1
ATOM 726 N N . TYR A 1 88 ? -2.847 -6.745 -8.722 1.00 96.44 88 TYR A N 1
ATOM 727 C CA . TYR A 1 88 ? -3.347 -8.043 -9.188 1.00 96.44 88 TYR A CA 1
ATOM 728 C C . TYR A 1 88 ? -3.100 -9.143 -8.157 1.00 96.44 88 TYR A C 1
ATOM 730 O O . TYR A 1 88 ? -3.949 -10.005 -7.955 1.00 96.44 88 TYR A O 1
ATOM 738 N N . THR A 1 89 ? -1.939 -9.104 -7.501 1.00 97.69 89 THR A N 1
ATOM 739 C CA . THR A 1 89 ? -1.525 -10.053 -6.460 1.00 97.69 89 THR A CA 1
ATOM 740 C C . THR A 1 89 ? -0.810 -9.305 -5.330 1.00 97.69 89 THR A C 1
ATOM 742 O O . THR A 1 89 ? -0.767 -8.074 -5.335 1.00 97.69 89 THR A O 1
ATOM 745 N N . ALA A 1 90 ? -0.248 -10.011 -4.343 1.00 97.62 90 ALA A N 1
ATOM 746 C CA . ALA A 1 90 ? 0.452 -9.365 -3.230 1.00 97.62 90 ALA A CA 1
ATOM 747 C C . ALA A 1 90 ? 1.649 -8.511 -3.673 1.00 97.62 90 ALA A C 1
ATOM 749 O O . ALA A 1 90 ? 1.902 -7.465 -3.066 1.00 97.62 90 ALA A O 1
ATOM 750 N N . GLU A 1 91 ? 2.351 -8.945 -4.723 1.00 98.06 91 GLU A N 1
ATOM 751 C CA . GLU A 1 91 ? 3.568 -8.309 -5.221 1.00 98.06 91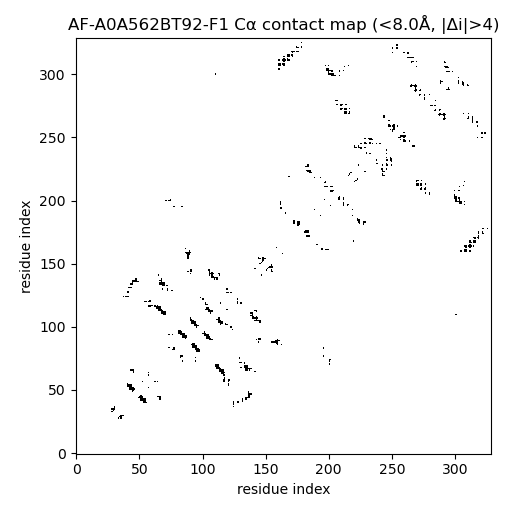 GLU A CA 1
ATOM 752 C C . GLU A 1 91 ? 3.495 -7.938 -6.712 1.00 98.06 91 GLU A C 1
ATOM 754 O O . GLU A 1 91 ? 4.493 -7.451 -7.235 1.00 98.06 91 GLU A O 1
ATOM 759 N N . THR A 1 92 ? 2.364 -8.114 -7.410 1.00 98.19 92 THR A N 1
ATOM 760 C CA . THR A 1 92 ? 2.192 -7.649 -8.805 1.00 98.19 92 THR A CA 1
ATOM 761 C C . THR A 1 92 ? 1.031 -6.687 -8.971 1.00 98.19 92 THR A C 1
ATOM 763 O O . THR A 1 92 ? -0.002 -6.795 -8.311 1.00 98.19 92 THR A O 1
ATOM 766 N N . GLY A 1 93 ? 1.198 -5.755 -9.900 1.00 97.38 93 GLY A N 1
ATOM 767 C CA . GLY A 1 93 ? 0.203 -4.749 -10.226 1.00 97.38 93 GLY A CA 1
ATOM 768 C C . GLY A 1 93 ? 0.507 -4.091 -11.562 1.00 97.38 93 GLY A C 1
ATOM 769 O O . GLY A 1 93 ? 1.337 -4.575 -12.338 1.00 97.38 93 GLY A O 1
ATOM 770 N N . ALA A 1 94 ? -0.150 -2.972 -11.832 1.00 97.31 94 ALA A N 1
ATOM 771 C CA . ALA A 1 94 ? 0.195 -2.128 -12.957 1.00 97.31 94 ALA A CA 1
ATOM 772 C C . ALA A 1 94 ? 0.040 -0.643 -12.653 1.00 97.31 94 ALA A C 1
ATOM 774 O O . ALA A 1 94 ? -0.798 -0.221 -11.854 1.00 97.31 94 ALA A O 1
ATOM 775 N N . ILE A 1 95 ? 0.849 0.150 -13.351 1.00 96.94 95 ILE A N 1
ATOM 776 C CA . ILE A 1 95 ? 0.660 1.592 -13.449 1.00 96.94 95 ILE A CA 1
ATOM 777 C C . ILE A 1 95 ? -0.123 1.876 -14.726 1.00 96.94 95 ILE A C 1
ATOM 779 O O . ILE A 1 95 ? 0.357 1.620 -15.830 1.00 96.94 95 ILE A O 1
ATOM 783 N N . LYS A 1 96 ? -1.345 2.386 -14.576 1.00 95.56 96 LYS A N 1
ATOM 784 C CA . LYS A 1 96 ? -2.187 2.829 -15.689 1.00 95.56 96 LYS A CA 1
ATOM 785 C C . LYS A 1 96 ? -1.843 4.268 -16.022 1.00 95.56 96 LYS A C 1
ATOM 787 O O . LYS A 1 96 ? -1.848 5.104 -15.127 1.00 95.56 96 LYS A O 1
ATOM 792 N N . SER A 1 97 ? -1.592 4.549 -17.295 1.00 93.31 97 SER A N 1
ATOM 793 C CA . SER A 1 97 ? -1.434 5.905 -17.820 1.00 93.31 97 SER A CA 1
ATOM 794 C C . SER A 1 97 ? -2.639 6.278 -18.682 1.00 93.31 97 SER A C 1
ATOM 796 O O . SER A 1 97 ? -3.198 5.445 -19.401 1.00 93.31 97 SER A O 1
ATOM 798 N N . THR A 1 98 ? -3.021 7.555 -18.689 1.00 87.06 98 THR A N 1
ATOM 799 C CA . THR A 1 98 ? -4.012 8.098 -19.636 1.00 87.06 98 THR A CA 1
ATOM 800 C C . THR A 1 98 ? -3.545 8.039 -21.090 1.00 87.06 98 THR A C 1
ATOM 802 O O . THR A 1 98 ? -4.356 8.265 -21.987 1.00 87.06 98 THR A O 1
ATOM 805 N N . SER A 1 99 ? -2.277 7.690 -21.347 1.00 78.94 99 SER A N 1
ATOM 806 C CA . SER A 1 99 ? -1.792 7.324 -22.682 1.00 78.94 99 SER A CA 1
ATOM 807 C C . SER A 1 99 ? -2.394 6.012 -23.212 1.00 78.94 99 SER A C 1
ATOM 809 O O . SER A 1 99 ? -2.231 5.711 -24.392 1.00 78.94 99 SER A O 1
ATOM 811 N N . GLY A 1 100 ? -3.129 5.264 -22.378 1.00 82.69 100 GLY A N 1
ATOM 812 C CA . GLY A 1 100 ? -3.804 4.015 -22.741 1.00 82.69 100 GLY A CA 1
ATOM 813 C C . GLY A 1 100 ? -2.978 2.762 -22.456 1.00 82.69 100 GLY A C 1
ATOM 814 O O . GLY A 1 100 ? -3.478 1.654 -22.635 1.00 82.69 100 GLY A O 1
ATOM 815 N N . TYR A 1 101 ? -1.741 2.921 -21.981 1.00 87.69 101 TYR A N 1
ATOM 816 C CA . TYR A 1 101 ? -0.876 1.814 -21.591 1.00 87.69 101 TYR A CA 1
ATOM 817 C C . TYR A 1 101 ? -1.028 1.468 -20.107 1.00 87.69 101 TYR A C 1
ATOM 819 O O . TYR A 1 101 ? -1.231 2.336 -19.252 1.00 87.69 101 TYR A O 1
ATOM 827 N N . SER A 1 102 ? -0.901 0.176 -19.810 1.00 93.94 102 SER A N 1
ATOM 828 C CA . SER A 1 102 ? -0.764 -0.350 -18.457 1.00 93.94 102 SER A CA 1
ATOM 829 C C . SER A 1 102 ? 0.606 -1.007 -18.346 1.00 93.94 102 SER A C 1
ATOM 831 O O . SER A 1 102 ? 0.888 -1.986 -19.037 1.00 93.94 102 SER A O 1
ATOM 833 N N . THR A 1 103 ? 1.480 -0.436 -17.523 1.00 97.12 103 THR A N 1
ATOM 834 C CA . THR A 1 103 ? 2.816 -0.984 -17.291 1.00 97.12 103 THR A CA 1
ATOM 835 C C . THR A 1 103 ? 2.738 -1.974 -16.143 1.00 97.12 103 THR A C 1
ATOM 837 O O . THR A 1 103 ? 2.660 -1.574 -14.978 1.00 97.12 103 THR A O 1
ATOM 840 N N . HIS A 1 104 ? 2.731 -3.262 -16.477 1.00 97.62 104 HIS A N 1
ATOM 841 C CA . HIS A 1 104 ? 2.684 -4.348 -15.505 1.00 97.62 104 HIS A CA 1
ATOM 842 C C . HIS A 1 104 ? 4.021 -4.473 -14.782 1.00 97.62 104 HIS A C 1
ATOM 844 O O . HIS A 1 104 ? 5.082 -4.468 -15.403 1.00 97.62 104 HIS A O 1
ATOM 850 N N . PHE A 1 105 ? 3.976 -4.612 -13.464 1.00 98.44 105 PHE A N 1
ATOM 851 C CA . PHE A 1 105 ? 5.172 -4.720 -12.651 1.00 98.44 105 PHE A CA 1
ATOM 852 C C . PHE A 1 105 ? 5.036 -5.799 -11.586 1.00 98.44 105 PHE A C 1
ATOM 854 O O . PHE A 1 105 ? 3.936 -6.212 -11.215 1.00 98.44 105 PHE A O 1
ATOM 861 N N . GLY A 1 106 ? 6.181 -6.210 -11.049 1.00 98.50 106 GLY A N 1
ATOM 862 C CA . GLY A 1 106 ? 6.257 -7.032 -9.852 1.00 98.50 106 GLY A CA 1
ATOM 863 C C . GLY A 1 106 ? 7.360 -6.572 -8.914 1.00 98.50 106 GLY A C 1
ATOM 864 O O . GLY A 1 106 ? 8.423 -6.153 -9.368 1.00 98.50 106 GLY A O 1
ATOM 865 N N . ILE A 1 107 ? 7.134 -6.683 -7.613 1.00 98.62 107 ILE A N 1
ATOM 866 C CA . ILE A 1 107 ? 8.129 -6.429 -6.571 1.00 98.62 107 ILE A CA 1
ATOM 867 C C . ILE A 1 107 ? 8.915 -7.722 -6.337 1.00 98.62 107 ILE A C 1
ATOM 869 O O . ILE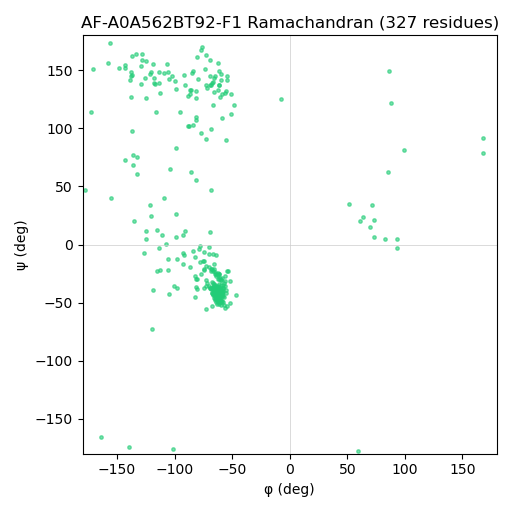 A 1 107 ? 8.342 -8.814 -6.278 1.00 98.62 107 ILE A O 1
ATOM 873 N N . ASN A 1 108 ? 10.241 -7.627 -6.279 1.00 98.19 108 ASN A N 1
ATOM 874 C CA . ASN A 1 108 ? 11.113 -8.781 -6.076 1.00 98.19 108 ASN A CA 1
ATOM 875 C C . ASN A 1 108 ? 11.623 -8.900 -4.628 1.00 98.19 108 ASN A C 1
ATOM 877 O O . ASN A 1 108 ? 11.260 -8.126 -3.742 1.00 98.19 108 ASN A O 1
ATOM 881 N N . ALA A 1 109 ? 12.498 -9.880 -4.389 1.00 97.12 109 ALA A N 1
ATOM 882 C CA . ALA A 1 109 ? 13.052 -10.150 -3.062 1.00 97.12 109 ALA A CA 1
ATOM 883 C C . ALA A 1 109 ? 13.997 -9.049 -2.536 1.00 97.12 109 ALA A C 1
ATOM 885 O O . ALA A 1 109 ? 14.156 -8.935 -1.326 1.00 97.12 109 ALA A O 1
ATOM 886 N N . SER A 1 110 ? 14.587 -8.237 -3.422 1.00 97.81 110 SER A N 1
ATOM 887 C CA . SER A 1 110 ? 15.350 -7.025 -3.065 1.00 97.81 110 SER A CA 1
ATOM 888 C C . SER A 1 110 ?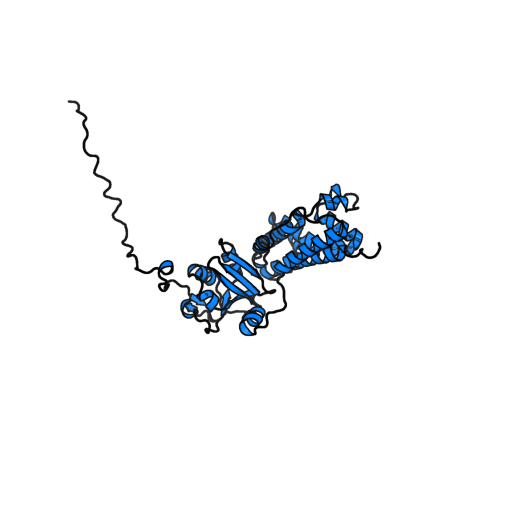 14.460 -5.774 -3.029 1.00 97.81 110 SER A C 1
ATOM 890 O O . SER A 1 110 ? 14.970 -4.658 -3.003 1.00 97.81 110 SER A O 1
ATOM 892 N N . GLU A 1 111 ? 13.133 -5.944 -3.066 1.00 97.62 111 GLU A N 1
ATOM 893 C CA . GLU A 1 111 ? 12.142 -4.862 -3.040 1.00 97.62 111 GLU A CA 1
ATOM 894 C C . GLU A 1 111 ? 12.246 -3.888 -4.217 1.00 97.62 111 GLU A C 1
ATOM 896 O O . GLU A 1 111 ? 11.740 -2.769 -4.166 1.00 97.62 111 GLU A O 1
ATOM 901 N N . LEU A 1 112 ? 12.884 -4.312 -5.305 1.00 98.56 112 LEU A N 1
ATOM 902 C CA . LEU A 1 112 ? 12.914 -3.574 -6.555 1.00 98.56 112 LEU A CA 1
ATOM 903 C C . LEU A 1 112 ? 11.670 -3.892 -7.372 1.00 98.56 112 LEU A C 1
ATOM 905 O O . LEU A 1 112 ? 11.152 -5.012 -7.363 1.00 98.56 112 LEU A O 1
ATOM 909 N N . ILE A 1 113 ? 11.228 -2.893 -8.123 1.00 98.69 113 ILE A N 1
ATOM 910 C CA . ILE A 1 113 ? 10.177 -3.043 -9.116 1.00 98.69 113 ILE A CA 1
ATOM 911 C C . ILE A 1 113 ? 10.807 -3.614 -10.376 1.00 98.69 113 ILE A C 1
ATOM 913 O O . ILE A 1 113 ? 11.776 -3.075 -10.904 1.00 98.69 113 ILE A O 1
ATOM 917 N N . THR A 1 114 ? 10.242 -4.714 -10.845 1.00 98.56 114 THR A N 1
ATOM 918 C CA . THR A 1 114 ? 10.662 -5.432 -12.043 1.00 98.56 114 THR A CA 1
ATOM 919 C C . THR A 1 114 ? 9.582 -5.304 -13.100 1.00 98.56 114 THR A C 1
ATOM 921 O O . THR A 1 114 ? 8.403 -5.490 -12.803 1.00 98.56 114 THR A O 1
ATOM 924 N N . VAL A 1 115 ? 9.983 -4.933 -14.312 1.00 98.38 115 VAL A N 1
ATOM 925 C CA . VAL A 1 115 ? 9.086 -4.700 -15.452 1.00 98.38 115 VAL A CA 1
ATOM 926 C C . VAL A 1 115 ? 9.704 -5.333 -16.688 1.00 98.38 115 VAL A C 1
ATOM 928 O O . VAL A 1 115 ? 10.932 -5.351 -16.826 1.00 98.38 115 VAL A O 1
ATOM 931 N N . TYR A 1 116 ? 8.875 -5.861 -17.585 1.00 97.88 116 TYR A N 1
ATOM 932 C CA . TYR A 1 116 ? 9.359 -6.360 -18.864 1.00 97.88 116 TYR A CA 1
ATOM 933 C C . TYR A 1 116 ? 9.912 -5.199 -19.704 1.00 97.88 116 TYR A C 1
ATOM 935 O O . TYR A 1 116 ? 9.275 -4.155 -19.822 1.00 97.88 116 TYR A O 1
ATOM 943 N N . ALA A 1 117 ? 11.115 -5.336 -20.268 1.00 97.88 117 ALA A N 1
ATOM 944 C CA . ALA A 1 117 ? 11.811 -4.211 -20.903 1.00 97.88 117 ALA A CA 1
ATOM 945 C C . ALA A 1 117 ? 11.007 -3.603 -22.066 1.00 97.88 117 ALA A C 1
ATOM 947 O O . ALA A 1 117 ? 10.953 -2.380 -22.209 1.00 97.88 117 ALA A O 1
ATOM 948 N N . TYR A 1 118 ? 10.325 -4.457 -22.832 1.00 96.88 118 TYR A N 1
ATOM 949 C CA . TYR A 1 118 ? 9.433 -4.047 -23.913 1.00 96.88 118 TYR A CA 1
ATOM 950 C C . TYR A 1 118 ? 8.285 -3.145 -23.434 1.00 96.88 118 TYR A C 1
ATOM 952 O O . TYR A 1 118 ? 7.964 -2.151 -24.085 1.00 96.88 118 TYR A O 1
ATOM 960 N N . ASP A 1 119 ? 7.708 -3.433 -22.261 1.00 96.31 119 ASP A N 1
ATOM 961 C CA . ASP A 1 119 ? 6.600 -2.648 -21.708 1.00 96.31 119 ASP A CA 1
ATOM 962 C C . ASP A 1 119 ? 7.009 -1.218 -21.356 1.00 96.31 119 ASP A C 1
ATOM 964 O O . ASP A 1 119 ? 6.162 -0.332 -21.375 1.00 96.31 119 ASP A O 1
ATOM 968 N N . ILE A 1 120 ? 8.295 -0.983 -21.077 1.00 97.19 120 ILE A N 1
ATOM 969 C CA . ILE A 1 120 ? 8.854 0.361 -20.900 1.00 97.19 120 ILE A CA 1
ATOM 970 C C . ILE A 1 120 ? 9.172 0.996 -22.254 1.00 97.19 120 ILE A C 1
ATOM 972 O O . ILE A 1 120 ? 8.831 2.154 -22.486 1.00 97.19 120 ILE A O 1
ATOM 976 N N . ALA A 1 121 ? 9.802 0.247 -23.159 1.00 95.94 121 ALA A N 1
ATOM 977 C CA . ALA A 1 121 ? 10.273 0.755 -24.445 1.00 95.94 121 ALA A CA 1
ATOM 978 C C . ALA A 1 121 ? 9.144 1.238 -25.375 1.00 95.94 121 ALA A C 1
ATOM 980 O O . ALA A 1 121 ? 9.371 2.117 -26.208 1.00 95.94 121 ALA A O 1
ATOM 981 N N . LYS A 1 122 ? 7.925 0.707 -25.207 1.00 93.06 122 LYS A N 1
ATOM 982 C CA . LYS A 1 122 ? 6.730 1.120 -25.962 1.00 93.06 122 LYS A CA 1
ATOM 983 C C . LYS A 1 122 ? 6.027 2.370 -25.413 1.00 93.06 122 LYS A C 1
ATOM 985 O O . LYS A 1 122 ? 5.131 2.903 -26.067 1.00 93.06 122 LYS A O 1
ATOM 990 N N . LEU A 1 123 ? 6.393 2.837 -24.215 1.00 94.31 123 LEU A N 1
ATOM 991 C CA . LEU A 1 123 ? 5.765 4.012 -23.604 1.00 94.31 123 LEU A CA 1
ATOM 992 C C . LEU A 1 123 ? 6.138 5.298 -24.353 1.00 94.31 123 LEU A C 1
ATOM 994 O O . LEU A 1 123 ? 7.181 5.357 -25.006 1.00 94.31 123 LEU A O 1
ATOM 998 N N . PRO A 1 124 ? 5.354 6.381 -24.223 1.00 91.94 124 PRO A N 1
ATOM 999 C CA . PRO A 1 124 ? 5.782 7.697 -24.684 1.00 91.94 124 PRO A CA 1
ATOM 1000 C C . PRO A 1 124 ? 7.138 8.099 -24.079 1.00 91.94 124 PRO A C 1
ATOM 1002 O O . PRO A 1 124 ? 7.369 7.882 -22.891 1.00 91.94 124 PRO A O 1
ATOM 1005 N N . SER A 1 125 ? 8.004 8.747 -24.867 1.00 93.00 125 SER A N 1
ATOM 1006 C CA . SER A 1 125 ? 9.379 9.117 -24.469 1.00 93.00 125 SER A CA 1
ATOM 1007 C C . SER A 1 125 ? 9.473 9.758 -23.075 1.00 93.00 125 SER A C 1
ATOM 1009 O O . SER A 1 125 ? 10.304 9.366 -22.259 1.00 93.00 125 SER A O 1
ATOM 1011 N N . TRP A 1 126 ? 8.568 10.683 -22.743 1.00 91.50 126 TRP A N 1
ATOM 1012 C CA . TRP A 1 126 ? 8.559 11.334 -21.430 1.00 91.50 126 TRP A CA 1
ATOM 1013 C C . TRP A 1 126 ? 8.282 10.365 -20.266 1.00 91.50 126 TRP A C 1
ATOM 1015 O O . TRP A 1 126 ? 8.895 10.523 -19.215 1.00 91.50 126 TRP A O 1
ATOM 1025 N N . GLU A 1 127 ? 7.423 9.352 -20.443 1.00 94.69 127 GLU A N 1
ATOM 1026 C CA . GLU A 1 127 ? 7.192 8.313 -19.427 1.00 94.69 127 GLU A CA 1
ATOM 1027 C C . GLU A 1 127 ? 8.450 7.456 -19.267 1.00 94.69 127 GLU A C 1
ATOM 1029 O O . GLU A 1 127 ? 8.869 7.174 -18.146 1.00 94.69 127 GLU A O 1
ATOM 1034 N N . GLN A 1 128 ? 9.112 7.109 -20.378 1.00 96.69 128 GLN A N 1
ATOM 1035 C CA . GLN A 1 128 ? 10.369 6.358 -20.340 1.00 96.69 128 GLN A CA 1
ATOM 1036 C C . GLN A 1 128 ? 11.450 7.085 -19.532 1.00 96.69 128 GLN A C 1
ATOM 1038 O O . GLN A 1 128 ? 12.206 6.435 -18.815 1.00 96.69 128 GLN A O 1
ATOM 1043 N N . PHE A 1 129 ? 11.524 8.419 -19.608 1.00 96.75 129 PHE A N 1
ATOM 1044 C CA . PHE A 1 129 ? 12.470 9.200 -18.804 1.00 96.75 129 PHE A CA 1
ATOM 1045 C C . PHE A 1 129 ? 12.174 9.142 -17.297 1.00 96.75 129 PHE A C 1
ATOM 1047 O O . PHE A 1 129 ? 13.124 9.071 -16.516 1.00 96.75 129 PHE A O 1
ATOM 1054 N N . LEU A 1 130 ? 10.901 9.104 -16.882 1.00 96.12 130 LEU A N 1
ATOM 1055 C CA . LEU A 1 130 ? 10.525 8.911 -15.469 1.00 96.12 130 LEU A CA 1
ATOM 1056 C C . LEU A 1 130 ? 10.969 7.528 -14.964 1.00 96.12 130 LEU A C 1
ATOM 1058 O O . LEU A 1 130 ? 11.542 7.394 -13.879 1.00 96.12 130 LEU A O 1
ATOM 1062 N N . TRP A 1 131 ? 10.784 6.493 -15.788 1.00 98.00 131 TRP A N 1
ATOM 1063 C CA . TRP A 1 131 ? 11.297 5.153 -15.497 1.00 98.00 131 TRP A CA 1
ATOM 1064 C C . TRP A 1 131 ? 12.829 5.135 -15.437 1.00 98.00 131 TRP A C 1
ATOM 1066 O O . TRP A 1 131 ? 13.407 4.633 -14.474 1.00 98.00 131 TRP A O 1
ATOM 1076 N N . ALA A 1 132 ? 13.507 5.728 -16.420 1.00 98.12 132 ALA A N 1
ATOM 1077 C CA . ALA A 1 132 ? 14.966 5.752 -16.497 1.00 98.12 132 ALA A CA 1
ATOM 1078 C C . ALA A 1 132 ? 15.614 6.463 -15.298 1.00 98.12 132 ALA A C 1
ATOM 1080 O O . ALA A 1 132 ? 16.669 6.030 -14.836 1.00 98.12 132 ALA A O 1
ATOM 1081 N N . ALA A 1 133 ? 14.970 7.496 -14.743 1.00 97.75 133 ALA A N 1
ATOM 1082 C CA . ALA A 1 133 ? 15.440 8.194 -13.545 1.00 97.75 133 ALA A CA 1
ATOM 1083 C C . ALA A 1 133 ? 15.521 7.286 -12.301 1.00 97.75 133 ALA A C 1
ATOM 1085 O O . ALA A 1 133 ? 16.330 7.527 -11.405 1.00 97.75 133 ALA A O 1
ATOM 1086 N N . ASN A 1 134 ? 14.719 6.218 -12.262 1.00 98.25 134 ASN A N 1
ATOM 1087 C CA . ASN A 1 134 ? 14.658 5.265 -11.153 1.00 98.25 134 ASN A CA 1
ATOM 1088 C C . ASN A 1 134 ? 15.296 3.911 -11.477 1.00 98.25 134 ASN A C 1
ATOM 1090 O O . ASN A 1 134 ? 15.279 3.013 -10.629 1.00 98.25 134 ASN A O 1
ATOM 1094 N N . ASN A 1 135 ? 15.831 3.743 -12.685 1.00 98.62 135 ASN A N 1
ATOM 1095 C CA . ASN A 1 135 ? 16.419 2.493 -13.131 1.00 98.62 135 ASN A CA 1
ATOM 1096 C C . ASN A 1 135 ? 17.725 2.193 -12.383 1.00 98.62 135 ASN A C 1
ATOM 1098 O O . ASN A 1 135 ? 18.560 3.068 -12.148 1.00 98.62 135 ASN A O 1
ATOM 1102 N N . VAL A 1 136 ? 17.889 0.932 -11.995 1.00 98.50 136 VAL A N 1
ATOM 1103 C CA . VAL A 1 136 ? 19.042 0.438 -11.242 1.00 98.50 136 VAL A CA 1
ATOM 1104 C C . VAL A 1 136 ? 19.558 -0.860 -11.849 1.00 98.50 136 VAL A C 1
ATOM 1106 O O . VAL A 1 136 ? 18.875 -1.506 -12.644 1.00 98.50 136 VAL A O 1
ATOM 1109 N N . ALA A 1 137 ? 20.780 -1.235 -11.472 1.00 98.00 137 ALA A N 1
ATOM 1110 C CA . ALA A 1 137 ? 21.334 -2.526 -11.849 1.00 98.00 137 ALA A CA 1
ATOM 1111 C C . ALA A 1 137 ? 20.456 -3.677 -11.309 1.00 98.00 137 ALA A C 1
ATOM 1113 O O . ALA A 1 137 ? 19.873 -3.537 -10.230 1.00 98.00 137 ALA A O 1
ATOM 1114 N N . PRO A 1 138 ? 20.362 -4.806 -12.033 1.00 97.62 138 PRO A N 1
ATOM 1115 C CA . PRO A 1 138 ? 19.613 -5.971 -11.585 1.00 97.62 138 PRO A CA 1
ATOM 1116 C C . PRO A 1 138 ? 20.064 -6.471 -10.210 1.00 97.62 138 PRO A C 1
ATOM 1118 O O . PRO A 1 138 ? 21.248 -6.706 -9.978 1.00 97.62 138 PRO A O 1
ATOM 1121 N N . GLU A 1 139 ? 19.103 -6.712 -9.325 1.00 97.19 139 GLU A N 1
ATOM 1122 C CA . GLU A 1 139 ? 19.324 -7.295 -8.000 1.00 97.19 139 GLU A CA 1
ATOM 1123 C C . GLU A 1 139 ? 18.096 -8.121 -7.602 1.00 97.19 139 GLU A C 1
ATOM 1125 O O . GLU A 1 139 ? 16.996 -7.833 -8.064 1.00 97.19 139 GLU A O 1
ATOM 1130 N N . GLY A 1 140 ? 18.246 -9.162 -6.778 1.00 94.75 140 GLY A N 1
ATOM 1131 C CA . GLY A 1 140 ? 17.096 -9.890 -6.217 1.00 94.75 140 GLY A CA 1
ATOM 1132 C C . GLY A 1 140 ? 16.275 -10.728 -7.207 1.00 94.75 140 GLY A C 1
ATOM 1133 O O . GLY A 1 140 ? 15.172 -11.153 -6.864 1.00 94.75 140 GLY A O 1
ATOM 1134 N N . LYS 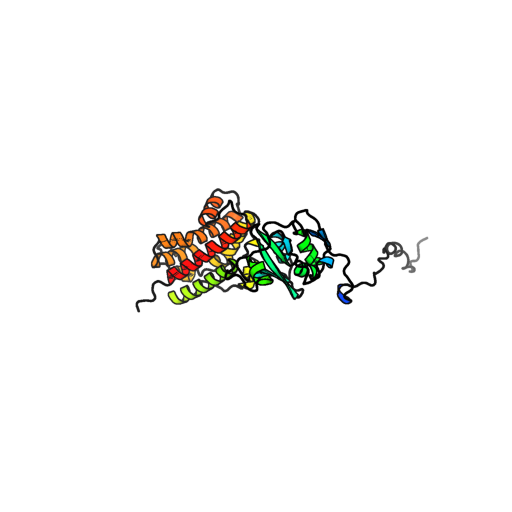A 1 141 ? 16.810 -10.989 -8.414 1.00 96.38 141 LYS A N 1
ATOM 1135 C CA . LYS A 1 141 ? 16.131 -11.659 -9.550 1.00 96.38 141 LYS A CA 1
ATOM 1136 C C . LYS A 1 141 ? 14.867 -10.906 -10.003 1.00 96.38 141 LYS A C 1
ATOM 1138 O O . LYS A 1 141 ? 14.575 -9.814 -9.528 1.00 96.38 141 LYS A O 1
ATOM 1143 N N . VAL A 1 142 ? 14.142 -11.436 -10.984 1.00 97.19 142 VAL A N 1
ATOM 1144 C CA . VAL A 1 142 ? 12.818 -10.904 -11.362 1.00 97.19 142 VAL A CA 1
ATOM 1145 C C . VAL A 1 142 ? 11.799 -11.301 -10.290 1.00 97.19 142 VAL A C 1
ATOM 1147 O O . VAL A 1 142 ? 11.971 -12.337 -9.641 1.00 97.19 142 VAL A O 1
ATOM 1150 N N . SER A 1 143 ? 10.750 -10.497 -10.093 1.00 98.06 143 SER A N 1
ATOM 1151 C CA . SER A 1 143 ? 9.649 -10.849 -9.192 1.00 98.06 143 SER A CA 1
ATOM 1152 C C . SER A 1 143 ? 9.098 -12.246 -9.497 1.00 98.06 143 SER A C 1
ATOM 1154 O O . SER A 1 143 ? 8.793 -12.583 -10.643 1.00 98.06 143 SER A O 1
ATOM 1156 N N . ALA A 1 144 ? 8.979 -13.070 -8.453 1.00 97.88 144 ALA A N 1
ATOM 1157 C CA . ALA A 1 144 ? 8.519 -14.448 -8.585 1.00 97.88 144 ALA A CA 1
ATOM 1158 C C . ALA A 1 144 ? 7.059 -14.518 -9.054 1.00 97.88 144 ALA A C 1
ATOM 1160 O O . ALA A 1 144 ? 6.743 -15.334 -9.918 1.00 97.88 144 ALA A O 1
ATOM 1161 N N . GLU A 1 145 ? 6.196 -13.649 -8.522 1.00 98.25 145 GLU A N 1
ATOM 1162 C CA . GLU A 1 145 ? 4.783 -13.576 -8.907 1.00 98.25 145 GLU A CA 1
ATOM 1163 C C . GLU A 1 145 ? 4.617 -13.047 -10.340 1.00 98.25 145 GLU A C 1
ATOM 1165 O O . GLU A 1 145 ? 3.797 -13.573 -11.091 1.00 98.25 145 GLU A O 1
ATOM 1170 N N . LEU A 1 146 ? 5.451 -12.087 -10.762 1.00 97.31 146 LEU A N 1
ATOM 1171 C CA . LEU A 1 146 ? 5.434 -11.574 -12.137 1.00 97.31 146 LEU A CA 1
ATOM 1172 C C . LEU A 1 146 ? 5.888 -12.625 -13.152 1.00 97.31 146 LEU A C 1
ATOM 1174 O O . LEU A 1 146 ? 5.277 -12.780 -14.204 1.00 97.31 146 LEU A O 1
ATOM 1178 N N . LEU A 1 147 ? 6.936 -13.392 -12.835 1.00 96.69 147 LEU A N 1
ATOM 1179 C CA . LEU A 1 147 ? 7.339 -14.527 -13.669 1.00 96.69 147 LEU A CA 1
ATOM 1180 C C . LEU A 1 147 ? 6.247 -15.600 -13.722 1.00 96.69 147 LEU A C 1
ATOM 1182 O O . LEU A 1 147 ? 6.044 -16.225 -14.763 1.00 96.69 147 LEU A O 1
ATOM 1186 N N . ALA A 1 148 ? 5.557 -15.840 -12.606 1.00 96.88 148 ALA A N 1
ATOM 1187 C CA . ALA A 1 148 ? 4.473 -16.809 -12.552 1.00 96.88 148 ALA A CA 1
ATOM 1188 C C . ALA A 1 148 ? 3.315 -16.397 -13.476 1.00 96.88 148 ALA A C 1
ATOM 1190 O O . ALA A 1 148 ? 2.845 -17.221 -14.260 1.00 96.88 148 ALA A O 1
ATOM 1191 N N . SER A 1 149 ? 2.929 -15.119 -13.479 1.00 95.12 149 SER A N 1
ATOM 1192 C CA . SER A 1 149 ? 1.874 -14.614 -14.361 1.00 95.12 149 SER A CA 1
ATOM 1193 C C . SER A 1 149 ? 2.312 -14.504 -15.826 1.00 95.12 149 SER A C 1
ATOM 1195 O O . SER A 1 149 ? 1.672 -15.105 -16.686 1.00 95.12 149 SER A O 1
ATOM 1197 N N . GLN A 1 150 ? 3.402 -13.790 -16.126 1.00 93.19 150 GLN A N 1
ATOM 1198 C CA . GLN A 1 150 ? 3.769 -13.440 -17.506 1.00 93.19 150 GLN A CA 1
ATOM 1199 C C . GLN A 1 150 ? 4.503 -14.550 -18.266 1.00 93.19 150 GLN A C 1
ATOM 1201 O O . GLN A 1 150 ? 4.384 -14.625 -19.483 1.00 93.19 150 GLN A O 1
ATOM 1206 N N . VAL A 1 151 ? 5.258 -15.416 -17.579 1.00 93.06 151 VAL A N 1
ATOM 1207 C CA . VAL A 1 151 ? 6.062 -16.464 -18.241 1.00 93.06 151 VAL A CA 1
ATOM 1208 C C . VAL A 1 151 ? 5.428 -17.840 -18.088 1.00 93.06 151 VAL A C 1
ATOM 1210 O O . VAL A 1 151 ? 5.394 -18.617 -19.037 1.00 93.06 151 VAL A O 1
ATOM 1213 N N . LYS A 1 152 ? 4.928 -18.168 -16.891 1.00 95.25 152 LYS A N 1
ATOM 1214 C CA . LYS A 1 152 ? 4.372 -19.503 -16.609 1.00 95.25 152 LYS A CA 1
ATOM 1215 C C . LYS A 1 152 ? 2.870 -19.608 -16.864 1.00 95.25 152 LYS A C 1
ATOM 1217 O O . LYS A 1 152 ? 2.348 -20.717 -16.790 1.00 95.25 152 LYS A O 1
ATOM 1222 N N . ALA A 1 153 ? 2.185 -18.489 -17.120 1.00 95.06 153 ALA A N 1
ATOM 1223 C CA . ALA A 1 153 ? 0.725 -18.419 -17.212 1.00 95.06 153 ALA A CA 1
ATOM 1224 C C . ALA A 1 153 ? 0.013 -19.036 -15.988 1.00 95.06 153 ALA A C 1
ATOM 1226 O O . ALA A 1 153 ? -1.048 -19.646 -16.096 1.00 95.06 153 ALA A O 1
ATOM 1227 N N . GLN A 1 154 ? 0.620 -18.886 -14.809 1.00 96.69 154 GLN A N 1
ATOM 1228 C CA . GLN A 1 154 ? 0.128 -19.368 -13.520 1.00 96.69 154 GLN A CA 1
ATOM 1229 C C . GLN A 1 154 ? 0.247 -18.236 -12.490 1.00 96.69 154 GLN A C 1
ATOM 1231 O O . GLN A 1 154 ? 1.185 -18.241 -11.691 1.00 96.69 154 GLN A O 1
ATOM 1236 N N . PRO A 1 155 ? -0.643 -17.225 -12.528 1.00 95.06 155 PRO A N 1
ATOM 1237 C CA . PRO A 1 155 ? -0.629 -16.131 -11.560 1.00 95.06 155 PRO A CA 1
ATOM 1238 C C . PRO A 1 155 ? -0.681 -16.647 -10.117 1.00 95.06 155 PRO A C 1
ATOM 1240 O O . PRO A 1 155 ? -1.317 -17.663 -9.835 1.00 95.06 155 PRO A O 1
ATOM 1243 N N . ALA A 1 156 ? 0.001 -15.952 -9.206 1.00 96.69 156 ALA A N 1
ATOM 1244 C CA . ALA A 1 156 ? 0.001 -16.314 -7.795 1.00 96.69 156 ALA A CA 1
ATOM 1245 C C . ALA A 1 156 ? -1.385 -16.092 -7.166 1.00 96.69 156 ALA A C 1
ATOM 1247 O O . ALA A 1 156 ? -2.022 -15.072 -7.414 1.00 96.69 156 ALA A O 1
ATOM 1248 N N . ASP A 1 157 ? -1.817 -17.022 -6.312 1.00 96.94 157 ASP A N 1
ATOM 1249 C CA . ASP A 1 157 ? -3.036 -16.888 -5.503 1.00 96.94 157 ASP A CA 1
ATOM 1250 C C . ASP A 1 157 ? -2.726 -16.124 -4.206 1.00 96.94 157 ASP A C 1
ATOM 1252 O O . ASP A 1 157 ? -2.742 -16.659 -3.096 1.00 96.94 157 ASP A O 1
ATOM 1256 N N . THR A 1 158 ? -2.307 -14.871 -4.367 1.00 97.12 158 THR A N 1
ATOM 1257 C CA . THR A 1 158 ? -2.022 -13.941 -3.271 1.00 97.12 158 THR A CA 1
ATOM 1258 C C . THR A 1 158 ? -2.780 -12.641 -3.507 1.00 97.12 158 THR A C 1
ATOM 1260 O O . THR A 1 158 ? -3.187 -12.331 -4.623 1.00 97.12 158 THR A O 1
ATOM 1263 N N . THR A 1 159 ? -3.000 -11.857 -2.454 1.00 96.81 159 THR A N 1
ATOM 1264 C CA . THR A 1 159 ? -3.780 -10.614 -2.536 1.00 96.81 159 THR A CA 1
ATOM 1265 C C . THR A 1 159 ? -2.997 -9.466 -1.920 1.00 96.81 159 THR A C 1
ATOM 1267 O O . THR A 1 159 ? -2.391 -9.624 -0.860 1.00 96.81 159 THR A O 1
ATOM 1270 N N . ALA A 1 160 ? -3.021 -8.302 -2.570 1.00 97.19 160 ALA A N 1
ATOM 1271 C CA .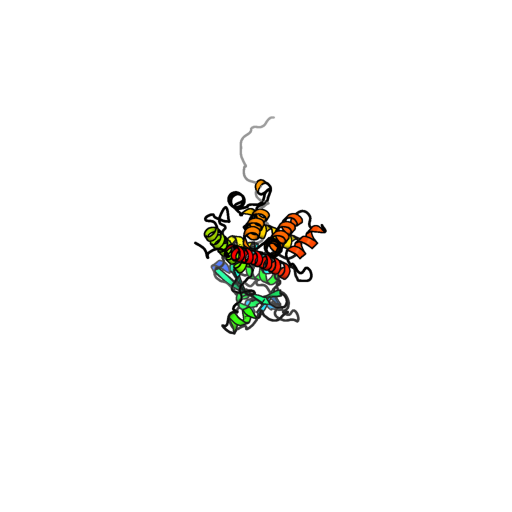 ALA A 1 160 ? -2.428 -7.086 -2.028 1.00 97.19 160 ALA A CA 1
ATOM 1272 C C . ALA A 1 160 ? -3.100 -6.682 -0.711 1.00 97.19 160 ALA A C 1
ATOM 1274 O O . ALA A 1 160 ? -4.328 -6.700 -0.581 1.00 97.19 160 ALA A O 1
ATOM 1275 N N . VAL A 1 161 ? -2.290 -6.273 0.268 1.00 97.38 161 VAL A N 1
ATOM 1276 C CA . VAL A 1 161 ? -2.785 -5.836 1.584 1.00 97.38 161 VAL A CA 1
ATOM 1277 C C . VAL A 1 161 ? -3.675 -4.598 1.460 1.00 97.38 161 VAL A C 1
ATOM 1279 O O . VAL A 1 161 ? -4.613 -4.432 2.239 1.00 97.38 161 VAL A O 1
ATOM 1282 N N . GLU A 1 162 ? -3.413 -3.774 0.444 1.00 96.94 162 GLU A N 1
ATOM 1283 C CA . GLU A 1 162 ? -4.223 -2.639 0.024 1.00 96.94 162 GLU A CA 1
ATOM 1284 C C . GLU A 1 162 ? -5.658 -3.077 -0.302 1.00 96.94 162 GLU A C 1
ATOM 1286 O O . GLU A 1 162 ? -6.600 -2.554 0.286 1.00 96.94 162 GLU A O 1
ATOM 1291 N N . GLU A 1 163 ? -5.846 -4.089 -1.153 1.00 95.50 163 GLU A N 1
ATOM 1292 C CA . GLU A 1 163 ? -7.183 -4.601 -1.489 1.00 95.50 163 GLU A CA 1
ATOM 1293 C C . GLU A 1 163 ? -7.867 -5.276 -0.300 1.00 95.50 163 GLU A C 1
ATOM 1295 O O . GLU A 1 163 ? -9.057 -5.055 -0.036 1.00 95.50 163 GLU A O 1
ATOM 1300 N N . MET A 1 164 ? -7.106 -6.078 0.453 1.00 96.12 164 MET A N 1
ATOM 1301 C CA . MET A 1 164 ? -7.621 -6.773 1.630 1.00 96.12 164 MET A CA 1
ATOM 1302 C C . MET A 1 164 ? -8.186 -5.792 2.658 1.00 96.12 164 MET A C 1
ATOM 1304 O O . MET A 1 164 ? -9.237 -6.071 3.235 1.00 96.12 164 MET A O 1
ATOM 1308 N N . LEU A 1 165 ? -7.535 -4.645 2.879 1.00 97.44 165 LEU A N 1
ATOM 1309 C CA . LEU A 1 165 ? -7.996 -3.620 3.814 1.00 97.44 165 LEU A CA 1
ATOM 1310 C C . LEU A 1 165 ? -9.417 -3.142 3.484 1.00 97.44 165 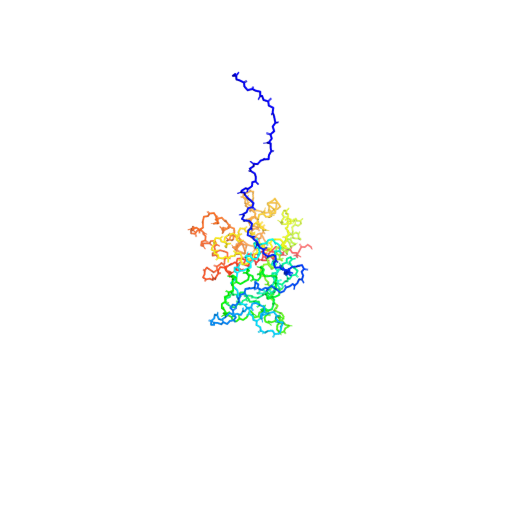LEU A C 1
ATOM 1312 O O . LEU A 1 165 ? -10.298 -3.208 4.346 1.00 97.44 165 LEU A O 1
ATOM 1316 N N . PHE A 1 166 ? -9.660 -2.699 2.247 1.00 95.75 166 PHE A N 1
ATOM 1317 C CA . PHE A 1 166 ? -10.980 -2.205 1.837 1.00 95.75 166 PHE A CA 1
ATOM 1318 C C . PHE A 1 166 ? -12.023 -3.329 1.838 1.00 95.75 166 PHE A C 1
ATOM 1320 O O . PHE A 1 166 ? -13.156 -3.129 2.281 1.00 95.75 166 PHE A O 1
ATOM 1327 N N . GLY A 1 167 ? -11.631 -4.550 1.456 1.00 95.00 167 GLY A N 1
ATOM 1328 C CA . GLY A 1 167 ? -12.475 -5.735 1.619 1.00 95.00 167 GLY A CA 1
ATOM 1329 C C . GLY A 1 167 ? -12.898 -5.964 3.075 1.00 95.00 167 GLY A C 1
ATOM 1330 O O . GLY A 1 167 ? -14.079 -6.176 3.355 1.00 95.00 167 GLY A O 1
ATOM 1331 N N . CYS A 1 168 ? -11.962 -5.851 4.020 1.00 95.81 168 CYS A N 1
ATOM 1332 C CA . CYS A 1 168 ? -12.234 -5.991 5.450 1.00 95.81 168 CYS A CA 1
ATOM 1333 C C . CYS A 1 168 ? -13.142 -4.875 5.982 1.00 95.81 168 CYS A C 1
ATOM 1335 O O . CYS A 1 168 ? -14.020 -5.158 6.795 1.00 95.81 168 CYS A O 1
ATOM 1337 N N . MET A 1 169 ? -12.983 -3.635 5.508 1.00 96.38 169 MET A N 1
ATOM 1338 C CA . MET A 1 169 ? -13.864 -2.517 5.869 1.00 96.38 169 MET A CA 1
ATOM 1339 C C . MET A 1 169 ? -15.311 -2.761 5.428 1.00 96.38 169 MET A C 1
ATOM 1341 O O . MET A 1 169 ? -16.225 -2.595 6.235 1.00 96.38 169 MET A O 1
ATOM 1345 N N . ARG A 1 170 ? -15.523 -3.212 4.183 1.00 94.81 170 ARG A N 1
ATOM 1346 C CA . ARG A 1 170 ? -16.863 -3.530 3.659 1.00 94.81 170 ARG A CA 1
ATOM 1347 C C . ARG A 1 170 ? -17.511 -4.686 4.416 1.00 94.81 170 ARG A C 1
ATOM 1349 O O . ARG A 1 170 ? -18.688 -4.615 4.764 1.00 94.81 170 ARG A O 1
ATOM 1356 N N . LEU A 1 171 ? -16.740 -5.736 4.708 1.00 94.81 171 LEU A N 1
ATOM 1357 C CA . LEU A 1 171 ? -17.219 -6.864 5.508 1.00 94.81 171 LEU A CA 1
ATOM 1358 C C . LEU A 1 171 ? -17.607 -6.428 6.924 1.00 94.81 171 LEU A C 1
ATOM 1360 O O . LEU A 1 171 ? -18.664 -6.823 7.406 1.00 94.81 171 LEU A O 1
ATOM 1364 N N . LEU A 1 172 ? -16.788 -5.592 7.568 1.00 96.00 172 LEU A N 1
ATOM 1365 C CA . LEU A 1 172 ? -17.073 -5.061 8.897 1.00 96.00 172 LEU A CA 1
ATOM 1366 C C . LEU A 1 172 ? -18.348 -4.202 8.909 1.00 96.00 172 LEU A C 1
ATOM 1368 O O . LEU A 1 172 ? -19.183 -4.417 9.781 1.00 96.00 172 LEU A O 1
ATOM 1372 N N . GLU A 1 173 ? -18.533 -3.284 7.954 1.00 96.19 173 GLU A N 1
ATOM 1373 C CA . GLU A 1 173 ? -19.773 -2.493 7.820 1.00 96.19 173 GLU A CA 1
ATOM 1374 C C . GLU A 1 173 ? -20.995 -3.401 7.640 1.00 96.19 173 GLU A C 1
ATOM 1376 O O . GLU A 1 173 ? -21.981 -3.264 8.364 1.00 96.19 173 GLU A O 1
ATOM 1381 N N . ALA A 1 174 ? -20.925 -4.367 6.718 1.00 94.44 174 ALA A N 1
ATOM 1382 C CA . ALA A 1 174 ? -22.030 -5.284 6.451 1.00 94.44 174 ALA A CA 1
ATOM 1383 C C . ALA A 1 174 ? -22.388 -6.132 7.685 1.00 94.44 174 ALA A C 1
ATOM 1385 O O . ALA A 1 174 ? -23.564 -6.272 8.030 1.00 94.44 174 ALA A O 1
ATOM 1386 N N . ASP A 1 175 ? -21.380 -6.665 8.378 1.00 93.25 175 ASP A N 1
ATOM 1387 C CA . ASP A 1 175 ? -21.567 -7.445 9.602 1.00 93.25 175 ASP A CA 1
ATOM 1388 C C . ASP A 1 175 ? -22.118 -6.599 10.746 1.00 93.25 175 ASP A C 1
ATOM 1390 O O . ASP A 1 175 ? -22.990 -7.053 11.488 1.00 93.25 175 ASP A O 1
ATOM 1394 N N . PHE A 1 176 ? -21.622 -5.371 10.896 1.00 95.12 176 PHE A N 1
ATOM 1395 C CA . PHE A 1 176 ? -22.074 -4.444 11.923 1.00 95.12 176 PHE A CA 1
ATOM 1396 C C . PHE A 1 176 ? -23.537 -4.060 11.699 1.00 95.12 176 PHE A C 1
ATOM 1398 O O . PHE A 1 176 ? -24.353 -4.202 12.611 1.00 95.12 176 PHE A O 1
ATOM 1405 N N . ARG A 1 177 ? -23.901 -3.699 10.464 1.00 95.12 177 ARG A N 1
ATOM 1406 C CA . ARG A 1 177 ? -25.283 -3.393 10.086 1.00 95.12 177 ARG A CA 1
ATOM 1407 C C . ARG A 1 177 ? -26.208 -4.581 10.312 1.00 95.12 177 ARG A C 1
ATOM 1409 O O . ARG A 1 177 ? -27.291 -4.415 10.864 1.00 95.12 177 ARG A O 1
ATOM 1416 N N . LYS A 1 178 ? -25.768 -5.792 9.961 1.00 93.81 178 LYS A N 1
ATOM 1417 C CA . LYS A 1 178 ? -26.524 -7.022 10.234 1.00 93.81 178 LYS A CA 1
ATOM 1418 C C . LYS A 1 178 ? -26.709 -7.271 11.735 1.00 93.81 178 LYS A C 1
ATOM 1420 O O . LYS A 1 178 ? -27.762 -7.750 12.140 1.00 93.81 178 LYS A O 1
ATOM 1425 N N . ALA A 1 179 ? -25.695 -6.986 12.550 1.00 92.25 179 ALA A N 1
ATOM 1426 C CA . ALA A 1 179 ? -25.711 -7.272 13.982 1.00 92.25 179 ALA A CA 1
ATOM 1427 C C . ALA A 1 179 ? -26.467 -6.230 14.822 1.00 92.25 179 ALA A C 1
ATOM 1429 O O . ALA A 1 179 ? -26.972 -6.589 15.885 1.00 92.25 179 ALA A O 1
ATOM 1430 N N . PHE A 1 180 ? -26.511 -4.966 14.390 1.00 93.88 180 PHE A N 1
ATOM 1431 C CA . PHE A 1 180 ? -27.032 -3.853 15.196 1.00 93.88 180 PHE A CA 1
ATOM 1432 C C . PHE A 1 180 ? -28.127 -3.025 14.508 1.00 93.88 180 PHE A C 1
ATOM 1434 O O . PHE A 1 180 ? -28.722 -2.167 15.150 1.00 93.88 180 PHE A O 1
ATOM 1441 N N . GLY A 1 181 ? -28.409 -3.258 13.223 1.00 95.44 181 GLY A N 1
ATOM 1442 C CA . GLY A 1 181 ? -29.451 -2.542 12.478 1.00 95.44 181 GLY A CA 1
ATOM 1443 C C . GLY A 1 181 ? -29.110 -1.092 12.112 1.00 95.44 181 GLY A C 1
ATOM 1444 O O . GLY A 1 181 ? -29.962 -0.391 11.575 1.00 95.44 181 GLY A O 1
ATOM 1445 N N . VAL A 1 182 ? -27.881 -0.644 12.375 1.00 95.94 182 VAL A N 1
ATOM 1446 C CA . VAL A 1 182 ? -27.386 0.712 12.087 1.00 95.94 182 VAL A CA 1
ATOM 1447 C C . VAL A 1 182 ? -26.063 0.642 11.324 1.00 95.94 182 VAL A C 1
ATOM 1449 O O . VAL A 1 182 ? -25.337 -0.348 11.433 1.00 95.94 182 VAL A O 1
ATOM 1452 N N . SER A 1 183 ? -25.750 1.670 10.538 1.00 96.75 183 SER A N 1
ATOM 1453 C CA . SER A 1 183 ? -24.473 1.757 9.816 1.00 96.75 183 SER A CA 1
ATOM 1454 C C . SER A 1 183 ? -23.305 1.982 10.781 1.00 96.75 183 SER A C 1
ATOM 1456 O O . SER A 1 183 ? -23.456 2.678 11.786 1.00 96.75 183 SER A O 1
ATOM 1458 N N . LEU A 1 184 ? -22.132 1.412 10.484 1.00 97.44 184 LEU A N 1
ATOM 1459 C CA . LEU A 1 184 ? -20.907 1.689 11.242 1.00 97.44 184 LEU A CA 1
ATOM 1460 C C . LEU A 1 184 ? -20.277 3.010 10.794 1.00 97.44 184 LEU A C 1
ATOM 1462 O O . LEU A 1 184 ? -19.743 3.753 11.620 1.00 97.44 184 LEU A O 1
ATOM 1466 N N . PHE A 1 185 ? -20.324 3.295 9.493 1.00 97.75 185 PHE A N 1
ATOM 1467 C CA . PHE A 1 185 ? -19.786 4.521 8.913 1.00 97.75 185 PHE A CA 1
ATOM 1468 C C . PHE A 1 185 ? -20.870 5.572 8.653 1.00 97.75 185 PHE A C 1
ATOM 1470 O O . PHE A 1 185 ? -21.959 5.273 8.168 1.00 97.75 185 PHE A O 1
ATOM 1477 N N . SER A 1 186 ? -20.523 6.831 8.918 1.00 96.44 186 SER A N 1
ATOM 1478 C CA . SER A 1 186 ? -21.379 8.006 8.697 1.00 96.44 186 SER A CA 1
ATOM 1479 C C . SER A 1 186 ? -21.523 8.405 7.222 1.00 96.44 186 SER A C 1
ATOM 1481 O O . SER A 1 186 ? -22.460 9.112 6.860 1.00 96.44 186 SER A O 1
ATOM 1483 N N . HIS A 1 187 ? -20.586 7.992 6.368 1.00 94.44 187 HIS A N 1
ATOM 1484 C CA . HIS A 1 187 ? -20.576 8.274 4.932 1.00 94.44 187 HIS A CA 1
ATOM 1485 C C . HIS A 1 187 ? -19.722 7.246 4.184 1.00 94.44 187 HIS A C 1
ATOM 1487 O O . HIS A 1 187 ? -18.816 6.647 4.771 1.00 94.44 187 HIS A O 1
ATOM 1493 N N . GLU A 1 188 ? -19.987 7.068 2.890 1.00 92.00 188 GLU A N 1
ATOM 1494 C CA . GLU A 1 188 ? -19.222 6.199 1.984 1.00 92.00 188 GLU A CA 1
ATOM 1495 C C . GLU A 1 188 ? -17.940 6.873 1.471 1.00 92.00 188 GLU A C 1
ATOM 1497 O O . GLU A 1 188 ? -17.806 8.098 1.520 1.00 92.00 188 GLU A O 1
ATOM 1502 N N . ILE A 1 189 ? -17.001 6.070 0.967 1.00 93.06 189 ILE A N 1
ATOM 1503 C CA . ILE A 1 189 ? -15.802 6.549 0.266 1.00 93.06 189 ILE A CA 1
ATOM 1504 C C . ILE A 1 189 ? -15.695 5.906 -1.111 1.00 93.06 189 ILE A C 1
ATOM 1506 O O . ILE A 1 189 ? -16.232 4.830 -1.357 1.00 93.06 189 ILE A O 1
ATOM 1510 N N . ASP A 1 190 ? -14.961 6.573 -1.994 1.00 92.38 190 ASP A N 1
ATOM 1511 C CA . ASP A 1 190 ? -14.480 5.968 -3.227 1.00 92.38 190 ASP A CA 1
ATOM 1512 C C . ASP A 1 190 ? -13.218 5.155 -2.910 1.00 92.38 190 ASP A C 1
ATOM 1514 O O . ASP A 1 190 ? -12.157 5.719 -2.609 1.00 92.38 190 ASP A O 1
ATOM 1518 N N . ASP A 1 191 ? -13.350 3.829 -2.933 1.00 88.94 191 ASP A N 1
ATOM 1519 C CA . ASP A 1 191 ? -12.252 2.899 -2.663 1.00 88.94 191 ASP A CA 1
ATOM 1520 C C . ASP A 1 191 ? -11.133 3.045 -3.698 1.00 88.94 191 ASP A C 1
ATOM 1522 O O . ASP A 1 191 ? -9.962 3.061 -3.326 1.00 88.94 191 ASP A O 1
ATOM 1526 N N . VAL A 1 192 ? -11.471 3.235 -4.979 1.00 86.06 192 VAL A N 1
ATOM 1527 C CA . VAL A 1 192 ? -10.481 3.363 -6.060 1.00 86.06 192 VAL A CA 1
ATOM 1528 C C . VAL A 1 192 ? -9.639 4.612 -5.844 1.00 86.06 192 VAL A C 1
ATOM 1530 O O . VAL A 1 192 ? -8.410 4.539 -5.910 1.00 86.06 192 VAL A O 1
ATOM 1533 N N . ALA A 1 193 ? -10.282 5.741 -5.537 1.00 88.94 193 ALA A N 1
ATOM 1534 C CA . ALA A 1 193 ? -9.583 6.985 -5.229 1.00 88.94 193 ALA A CA 1
ATOM 1535 C C . ALA A 1 193 ? -8.770 6.879 -3.928 1.00 88.94 193 ALA A C 1
ATOM 1537 O O . ALA A 1 193 ? -7.640 7.358 -3.855 1.00 88.94 193 ALA A O 1
ATOM 1538 N N . SER A 1 194 ? -9.315 6.220 -2.903 1.00 91.06 194 SER A N 1
ATOM 1539 C CA . SER A 1 194 ? -8.648 6.065 -1.606 1.00 91.06 194 SER A CA 1
ATOM 1540 C C . SER A 1 194 ? -7.420 5.154 -1.689 1.00 91.06 194 SER A C 1
ATOM 1542 O O . SER A 1 194 ? -6.391 5.464 -1.089 1.00 91.06 194 SER A O 1
ATOM 1544 N N . MET A 1 195 ? -7.478 4.080 -2.481 1.00 89.06 195 MET A N 1
ATOM 1545 C CA . MET A 1 195 ? -6.355 3.167 -2.729 1.00 89.06 195 MET A CA 1
ATOM 1546 C C . MET A 1 195 ? -5.154 3.856 -3.387 1.00 89.06 195 MET A C 1
ATOM 1548 O O . MET A 1 195 ? -4.023 3.430 -3.171 1.00 89.06 195 MET A O 1
ATOM 1552 N N . GLN A 1 196 ? -5.358 4.955 -4.123 1.00 89.06 196 GLN A N 1
ATOM 1553 C CA . GLN A 1 196 ? -4.238 5.729 -4.681 1.00 89.06 196 GLN A CA 1
ATOM 1554 C C . GLN A 1 196 ? -3.388 6.402 -3.593 1.00 89.06 196 GLN A C 1
ATOM 1556 O O . GLN A 1 196 ? -2.221 6.715 -3.818 1.00 89.06 196 GLN A O 1
ATOM 1561 N N . HIS A 1 197 ? -3.963 6.622 -2.408 1.00 89.12 197 HIS A N 1
ATOM 1562 C CA . HIS A 1 197 ? -3.292 7.234 -1.260 1.00 89.12 197 HIS A CA 1
ATOM 1563 C C . HIS A 1 197 ? -2.946 6.225 -0.159 1.00 89.12 197 HIS A C 1
ATOM 1565 O O . HIS A 1 197 ? -2.043 6.469 0.639 1.00 89.12 197 HIS A O 1
ATOM 1571 N N . VAL A 1 198 ? -3.639 5.085 -0.121 1.00 95.12 198 VAL A N 1
ATOM 1572 C CA . VAL A 1 198 ? -3.367 3.978 0.799 1.00 95.12 198 VAL A CA 1
ATOM 1573 C C . VAL A 1 198 ? -2.552 2.917 0.069 1.00 95.12 198 VAL A C 1
ATOM 1575 O O . VAL A 1 198 ? -3.086 1.940 -0.450 1.00 95.12 198 VAL A O 1
ATOM 1578 N N . SER A 1 199 ? -1.240 3.138 0.022 1.00 95.38 199 SER A N 1
ATOM 1579 C CA . SER A 1 199 ? -0.289 2.261 -0.659 1.00 95.38 199 SER A CA 1
ATOM 1580 C C . SER A 1 199 ? 0.979 2.081 0.164 1.00 95.38 199 SER A C 1
ATOM 1582 O O . SER A 1 199 ? 1.500 3.045 0.735 1.00 95.38 199 SER A O 1
ATOM 1584 N N . ARG A 1 200 ? 1.539 0.864 0.178 1.00 97.19 200 ARG A N 1
ATOM 1585 C CA . ARG A 1 200 ? 2.844 0.617 0.811 1.00 97.19 200 ARG A CA 1
ATOM 1586 C C . ARG A 1 200 ? 3.962 1.468 0.204 1.00 97.19 200 ARG A C 1
ATOM 1588 O O . ARG A 1 200 ? 4.884 1.856 0.918 1.00 97.19 200 ARG A O 1
ATOM 1595 N N . PHE A 1 201 ? 3.850 1.838 -1.077 1.00 96.88 201 PHE A N 1
ATOM 1596 C CA . PHE A 1 201 ? 4.814 2.712 -1.751 1.00 96.88 201 PHE A CA 1
ATOM 1597 C C . PHE A 1 201 ? 4.887 4.108 -1.131 1.00 96.88 201 PHE A C 1
ATOM 1599 O O . PHE A 1 201 ? 5.932 4.755 -1.216 1.00 96.88 201 PHE A O 1
ATOM 1606 N N . SER A 1 202 ? 3.827 4.571 -0.463 1.00 94.31 202 SER A N 1
ATOM 1607 C CA . SER A 1 202 ? 3.824 5.874 0.198 1.00 94.31 202 SER A CA 1
ATOM 1608 C C . SER A 1 202 ? 4.818 5.945 1.361 1.00 94.31 202 SER A C 1
ATOM 1610 O O . SER A 1 202 ? 5.271 7.040 1.684 1.00 94.31 202 SER A O 1
ATOM 1612 N N . SER A 1 203 ? 5.196 4.807 1.952 1.00 96.56 203 SER A N 1
ATOM 1613 C CA . SER A 1 203 ? 6.140 4.718 3.067 1.00 96.56 203 SER A CA 1
ATOM 1614 C C . SER A 1 203 ? 7.589 4.631 2.569 1.00 96.56 203 SER A C 1
ATOM 1616 O O . SER A 1 203 ? 8.066 3.584 2.134 1.00 96.56 203 SER A O 1
ATOM 1618 N N . ARG A 1 204 ? 8.304 5.758 2.631 1.00 95.25 204 ARG A N 1
ATOM 1619 C CA . ARG A 1 204 ? 9.707 5.910 2.182 1.00 95.25 204 ARG A CA 1
ATOM 1620 C C . ARG A 1 204 ? 10.673 6.220 3.322 1.00 95.25 204 ARG A C 1
ATOM 1622 O O . ARG A 1 204 ? 11.874 6.012 3.203 1.00 95.25 204 ARG A O 1
ATOM 1629 N N . ASP A 1 205 ? 10.126 6.763 4.394 1.00 95.19 205 ASP A N 1
ATOM 1630 C CA . ASP A 1 205 ? 10.795 7.214 5.601 1.00 95.19 205 ASP A CA 1
ATOM 1631 C C . ASP A 1 205 ? 9.776 7.208 6.750 1.00 95.19 205 ASP A C 1
ATOM 1633 O O . ASP A 1 205 ? 8.575 7.008 6.543 1.00 95.19 205 ASP A O 1
ATOM 1637 N N . GLN A 1 206 ? 10.232 7.466 7.975 1.00 94.38 206 GLN A N 1
ATOM 1638 C CA . GLN A 1 206 ? 9.338 7.480 9.130 1.00 94.38 206 GLN A CA 1
ATOM 1639 C C . GLN A 1 206 ? 8.209 8.509 8.977 1.00 94.38 206 GLN A C 1
ATOM 1641 O O . GLN A 1 206 ? 7.065 8.204 9.290 1.00 94.38 206 GLN A O 1
ATOM 1646 N N . ALA A 1 207 ? 8.491 9.712 8.471 1.00 93.56 207 ALA A N 1
ATOM 1647 C CA . ALA A 1 207 ? 7.475 10.757 8.341 1.00 93.56 207 ALA A CA 1
ATOM 1648 C C . ALA A 1 207 ? 6.350 10.345 7.377 1.00 93.56 207 ALA A C 1
ATOM 1650 O O . ALA A 1 207 ? 5.172 10.560 7.639 1.00 93.56 207 ALA A O 1
ATOM 1651 N N . SER A 1 208 ? 6.701 9.722 6.260 1.00 94.94 208 SER A N 1
ATOM 1652 C CA . SER A 1 208 ? 5.739 9.219 5.287 1.00 94.94 208 SER A CA 1
ATOM 1653 C C . SER A 1 208 ? 4.983 7.977 5.769 1.00 94.94 208 SER A C 1
ATOM 1655 O O . SER A 1 208 ? 3.798 7.856 5.464 1.00 94.94 208 SER A O 1
ATOM 1657 N N . LEU A 1 209 ? 5.591 7.132 6.607 1.00 96.88 209 LEU A N 1
ATOM 1658 C CA . LEU A 1 209 ? 4.881 6.067 7.322 1.00 96.88 209 LEU A CA 1
ATOM 1659 C C . LEU A 1 209 ? 3.824 6.629 8.294 1.00 96.88 209 LEU A C 1
ATOM 1661 O O . LEU A 1 209 ? 2.701 6.127 8.344 1.00 96.88 209 LEU A O 1
ATOM 1665 N N . LEU A 1 210 ? 4.140 7.698 9.036 1.00 95.75 210 LEU A N 1
ATOM 1666 C CA . LEU A 1 210 ? 3.171 8.369 9.918 1.00 95.75 210 LEU A CA 1
ATOM 1667 C C . LEU A 1 210 ? 2.026 9.014 9.119 1.00 95.75 210 LEU A C 1
ATOM 1669 O O . LEU A 1 210 ? 0.866 8.938 9.531 1.00 95.75 210 LEU A O 1
ATOM 1673 N N . ARG A 1 211 ? 2.316 9.571 7.934 1.00 95.19 211 ARG A N 1
ATOM 1674 C CA . ARG A 1 211 ? 1.278 10.040 7.000 1.00 95.19 211 ARG A CA 1
ATOM 1675 C C . ARG A 1 211 ? 0.401 8.902 6.483 1.00 95.19 211 ARG A C 1
ATOM 1677 O O . ARG A 1 211 ? -0.810 9.074 6.426 1.00 95.19 211 ARG A O 1
ATOM 1684 N N . LEU A 1 212 ? 0.965 7.734 6.171 1.00 97.19 212 LEU A N 1
ATOM 1685 C CA . LEU A 1 212 ? 0.166 6.561 5.802 1.00 97.19 212 LEU A CA 1
ATOM 1686 C C . LEU A 1 212 ? -0.770 6.147 6.950 1.00 97.19 212 LEU A C 1
ATOM 1688 O O . LEU A 1 212 ? -1.951 5.902 6.717 1.00 97.19 212 LEU A O 1
ATOM 1692 N N . ALA A 1 213 ? -0.294 6.158 8.201 1.00 97.56 213 ALA A N 1
ATOM 1693 C CA . ALA A 1 213 ? -1.146 5.905 9.366 1.00 97.56 213 ALA A CA 1
ATOM 1694 C C . ALA A 1 213 ? -2.288 6.928 9.483 1.00 97.56 213 ALA A C 1
ATOM 1696 O O . ALA A 1 213 ? -3.432 6.558 9.747 1.00 97.56 213 ALA A O 1
ATOM 1697 N N . LYS A 1 214 ? -2.005 8.210 9.226 1.00 95.88 214 LYS A N 1
ATOM 1698 C CA . LYS A 1 214 ? -3.025 9.263 9.163 1.00 95.88 214 LYS A CA 1
ATOM 1699 C C . LYS A 1 214 ? -4.084 8.983 8.098 1.00 95.88 214 LYS A C 1
ATOM 1701 O O . LYS A 1 214 ? -5.265 9.143 8.396 1.00 95.88 214 LYS A O 1
ATOM 1706 N N . GLU A 1 215 ? -3.691 8.535 6.908 1.00 96.50 215 GLU A N 1
ATOM 1707 C CA . GLU A 1 215 ? -4.641 8.164 5.855 1.00 96.50 215 GLU A CA 1
ATOM 1708 C C . GLU A 1 215 ? -5.518 6.974 6.266 1.00 96.50 215 GLU A C 1
ATOM 1710 O O . GLU A 1 215 ? -6.734 7.047 6.104 1.00 96.50 215 GLU A O 1
ATOM 1715 N N . LEU A 1 216 ? -4.952 5.936 6.897 1.00 97.62 216 LEU A N 1
ATOM 1716 C CA . LEU A 1 216 ? -5.729 4.808 7.437 1.00 97.62 216 LEU A CA 1
ATOM 1717 C C . LEU A 1 216 ? -6.761 5.255 8.480 1.00 97.62 216 LEU A C 1
ATOM 1719 O O . LEU A 1 216 ? -7.920 4.838 8.448 1.00 97.62 216 LEU A O 1
ATOM 1723 N N . VAL A 1 217 ? -6.362 6.140 9.396 1.00 96.44 217 VAL A N 1
ATOM 1724 C CA . VAL A 1 217 ? -7.267 6.703 10.407 1.00 96.44 217 VAL A CA 1
ATOM 1725 C C . VAL A 1 217 ? -8.366 7.539 9.746 1.00 96.44 217 VAL A C 1
ATOM 1727 O O . VAL A 1 217 ? -9.527 7.406 10.134 1.00 96.44 217 VAL A O 1
ATOM 1730 N N . ARG A 1 218 ? -8.031 8.326 8.716 1.00 95.56 218 ARG A N 1
ATOM 1731 C CA . ARG A 1 218 ? -8.982 9.150 7.959 1.00 95.56 218 ARG A CA 1
ATOM 1732 C C . ARG A 1 218 ? -10.045 8.308 7.257 1.00 95.56 218 ARG A C 1
ATOM 1734 O O . ARG A 1 218 ? -11.225 8.637 7.336 1.00 95.56 218 ARG A O 1
ATOM 1741 N N . ILE A 1 219 ? -9.655 7.223 6.584 1.00 96.38 219 ILE A N 1
ATOM 1742 C CA . ILE A 1 219 ? -10.607 6.381 5.840 1.00 96.38 219 ILE A CA 1
ATOM 1743 C C . ILE A 1 219 ? -11.425 5.447 6.740 1.00 96.38 219 ILE A C 1
ATOM 1745 O O . ILE A 1 219 ? -12.438 4.913 6.289 1.00 96.38 219 ILE A O 1
ATOM 1749 N N . PHE A 1 220 ? -11.017 5.257 7.999 1.00 96.94 220 PHE A N 1
ATOM 1750 C CA . PHE A 1 220 ? -11.693 4.367 8.942 1.00 96.94 220 PHE A CA 1
ATOM 1751 C C . PHE A 1 220 ? -12.215 5.088 10.192 1.00 96.94 220 PHE A C 1
ATOM 1753 O O . PHE A 1 220 ? -13.421 5.271 10.340 1.00 96.94 220 PHE A O 1
ATOM 1760 N N . SER A 1 221 ? -11.323 5.490 11.103 1.00 95.69 221 SER A N 1
ATOM 1761 C CA . SER A 1 221 ? -11.689 5.945 12.458 1.00 95.69 221 SER A CA 1
ATOM 1762 C C . SER A 1 221 ? -12.480 7.250 12.449 1.00 95.69 221 SER A C 1
ATOM 1764 O O . SER A 1 221 ? -13.399 7.415 13.253 1.00 95.69 221 SER A O 1
ATOM 1766 N N . ASP A 1 222 ? -12.119 8.166 11.547 1.00 95.56 222 ASP A N 1
ATOM 1767 C CA . ASP A 1 222 ? -12.766 9.475 11.415 1.00 95.56 222 ASP A CA 1
ATOM 1768 C C . ASP A 1 222 ? -14.154 9.360 10.749 1.00 95.56 222 ASP A C 1
ATOM 1770 O O . ASP A 1 222 ? -14.954 10.290 10.822 1.00 95.56 222 ASP A O 1
ATOM 1774 N N . ARG A 1 223 ? -14.470 8.208 10.135 1.00 96.25 223 ARG A N 1
ATOM 1775 C CA . ARG A 1 223 ? -15.771 7.936 9.499 1.00 96.25 223 ARG A CA 1
ATOM 1776 C C . ARG A 1 223 ? -16.775 7.248 10.410 1.00 96.25 223 ARG A C 1
ATOM 1778 O O . ARG A 1 223 ? -17.961 7.241 10.079 1.00 96.25 223 ARG A O 1
ATOM 1785 N N . LEU A 1 224 ? -16.319 6.658 11.510 1.00 97.88 224 LEU A N 1
ATOM 1786 C CA . LEU A 1 224 ? -17.164 5.927 12.451 1.00 97.88 224 LEU A CA 1
ATOM 1787 C C . LEU A 1 224 ? -18.311 6.808 12.970 1.00 97.88 224 LEU A C 1
ATOM 1789 O O . LEU A 1 224 ? -18.077 7.924 13.440 1.00 97.88 224 LEU A O 1
ATOM 1793 N N . ASP A 1 225 ? -19.540 6.294 12.925 1.00 97.69 225 ASP A N 1
ATOM 1794 C CA . ASP A 1 225 ? -20.719 6.995 13.432 1.00 97.69 225 ASP A CA 1
ATOM 1795 C C . ASP A 1 225 ? -20.717 7.005 14.967 1.00 97.69 225 ASP A C 1
ATOM 1797 O O . ASP A 1 225 ? -21.230 6.112 15.643 1.00 97.69 225 ASP A O 1
ATOM 1801 N N . VAL A 1 226 ? -20.112 8.047 15.538 1.00 97.19 226 VAL A N 1
ATOM 1802 C CA . VAL A 1 226 ? -20.008 8.225 16.991 1.00 97.19 226 VAL A CA 1
ATOM 1803 C C . VAL A 1 226 ? -21.381 8.227 17.663 1.00 97.19 226 VAL A C 1
ATOM 1805 O O . VAL A 1 226 ? -21.490 7.741 18.788 1.00 97.19 226 VAL A O 1
ATOM 1808 N N . ARG A 1 227 ? -22.426 8.741 17.004 1.00 96.25 227 ARG A N 1
ATOM 1809 C CA . ARG A 1 227 ? -23.766 8.799 17.590 1.00 96.25 227 ARG A CA 1
ATOM 1810 C C . ARG A 1 227 ? -24.326 7.389 17.751 1.00 96.25 227 ARG A C 1
ATOM 1812 O O . ARG A 1 227 ? -24.666 7.009 18.870 1.00 96.25 227 ARG A O 1
ATOM 1819 N N . SER A 1 228 ? -24.338 6.598 16.681 1.00 96.25 228 SER A N 1
ATOM 1820 C CA . SER A 1 228 ? -24.796 5.205 16.745 1.00 96.25 228 SER A CA 1
ATOM 1821 C C . SER A 1 228 ? -23.940 4.362 17.694 1.00 96.25 228 SER A C 1
ATOM 1823 O O . SER A 1 228 ? -24.466 3.567 18.471 1.00 96.25 228 SER A O 1
ATOM 1825 N N . LEU A 1 229 ? -22.621 4.574 17.718 1.00 97.44 229 LEU A N 1
ATOM 1826 C CA . LEU A 1 229 ? -21.735 3.859 18.639 1.00 97.44 229 LEU A CA 1
ATOM 1827 C C . LEU A 1 229 ? -22.005 4.198 20.118 1.00 97.44 229 LEU A C 1
ATOM 1829 O O . LEU A 1 229 ? -21.903 3.317 20.972 1.00 97.44 229 LEU A O 1
ATOM 1833 N N . ARG A 1 230 ? -22.382 5.440 20.448 1.00 97.31 230 ARG A N 1
ATOM 1834 C CA . ARG A 1 230 ? -22.794 5.817 21.815 1.00 97.31 230 ARG A CA 1
ATOM 1835 C C . ARG A 1 230 ? -24.122 5.194 22.212 1.00 97.31 230 ARG A C 1
ATOM 1837 O O . ARG A 1 230 ? -24.285 4.800 23.364 1.00 97.31 230 ARG A O 1
ATOM 1844 N N . GLU A 1 231 ? -25.066 5.083 21.286 1.00 96.00 231 GLU A N 1
ATOM 1845 C CA . GLU A 1 231 ? -26.345 4.419 21.548 1.00 96.00 231 GLU A CA 1
ATOM 1846 C C . GLU A 1 231 ? -26.131 2.932 21.886 1.00 96.00 231 GLU A C 1
ATOM 1848 O O . GLU A 1 231 ? -26.732 2.429 22.834 1.00 96.00 231 GLU A O 1
ATOM 1853 N N . LEU A 1 232 ? -25.194 2.270 21.197 1.00 95.56 232 LEU A N 1
ATOM 1854 C CA . LEU A 1 232 ? -24.871 0.849 21.380 1.00 95.56 232 LEU A CA 1
ATOM 1855 C C . LEU A 1 232 ? -23.913 0.546 22.546 1.00 95.56 232 LEU A C 1
ATOM 1857 O O . LEU A 1 232 ? -23.929 -0.559 23.086 1.00 95.56 232 LEU A O 1
ATOM 1861 N N . SER A 1 233 ? -23.047 1.484 22.934 1.00 95.38 233 SER A N 1
ATOM 1862 C CA . SER A 1 233 ? -22.098 1.275 24.032 1.00 95.38 233 SER A CA 1
ATOM 1863 C C . SER A 1 233 ? -22.801 1.279 25.398 1.00 95.38 233 SER A C 1
ATOM 1865 O O . SER A 1 233 ? -23.642 2.138 25.689 1.00 95.38 233 SER A O 1
ATOM 1867 N N . ASN A 1 234 ? -22.418 0.337 26.266 1.00 93.94 234 ASN A N 1
ATOM 1868 C CA . ASN A 1 234 ? -22.843 0.281 27.666 1.00 93.94 234 ASN A CA 1
ATOM 1869 C C . ASN A 1 234 ? -21.791 0.872 28.622 1.00 93.94 234 ASN A C 1
ATOM 1871 O O . ASN A 1 234 ? -21.962 0.801 29.840 1.00 93.94 234 ASN A O 1
ATOM 1875 N N . HIS A 1 235 ? -20.721 1.468 28.085 1.00 95.50 235 HIS A N 1
ATOM 1876 C CA . HIS A 1 235 ? -19.676 2.084 28.885 1.00 95.50 235 HIS A CA 1
ATOM 1877 C C . HIS A 1 235 ? -20.240 3.260 29.709 1.00 95.50 235 HIS A C 1
ATOM 1879 O O . HIS A 1 235 ? -20.896 4.136 29.134 1.00 95.50 235 HIS A O 1
ATOM 1885 N N . PRO A 1 236 ? -19.942 3.357 31.021 1.00 93.12 236 PRO A N 1
ATOM 1886 C CA . PRO A 1 236 ? -20.460 4.428 31.880 1.00 93.12 236 PRO A CA 1
ATOM 1887 C C . PRO A 1 236 ? -20.152 5.840 31.356 1.00 93.12 236 PRO A C 1
ATOM 1889 O O . PRO A 1 236 ? -20.996 6.727 31.398 1.00 93.12 236 PRO A O 1
ATOM 1892 N N . ASP A 1 237 ? -18.952 6.031 30.801 1.00 94.75 237 ASP A N 1
ATOM 1893 C CA . ASP A 1 237 ? -18.488 7.304 30.230 1.00 94.75 237 ASP A CA 1
ATOM 1894 C C . ASP A 1 237 ? -18.608 7.393 28.695 1.00 94.75 237 ASP A C 1
ATOM 1896 O O . ASP A 1 237 ? -17.846 8.127 28.063 1.00 94.75 237 ASP A O 1
ATOM 1900 N N . LYS A 1 238 ? -19.528 6.658 28.055 1.00 94.88 238 LYS A N 1
ATOM 1901 C CA . LYS A 1 238 ? -19.646 6.620 26.581 1.00 94.88 238 LYS A CA 1
ATOM 1902 C C . LYS A 1 238 ? -19.729 7.997 25.906 1.00 94.88 238 LYS A C 1
ATOM 1904 O O . LYS A 1 238 ? -19.174 8.187 24.828 1.00 94.88 238 LYS A O 1
ATOM 1909 N N . GLU A 1 239 ? -20.302 8.997 26.573 1.00 95.12 239 GLU A N 1
ATOM 1910 C CA . GLU A 1 239 ? -20.379 10.373 26.058 1.00 95.12 239 GLU A CA 1
ATOM 1911 C C . GLU A 1 239 ? -19.022 11.091 25.953 1.00 95.12 239 GLU A C 1
ATOM 1913 O O . GLU A 1 239 ? -18.881 12.048 25.189 1.00 95.12 239 GLU A O 1
ATOM 1918 N N . LYS A 1 240 ? -18.006 10.631 26.693 1.00 94.56 240 LYS A N 1
ATOM 1919 C CA . LYS A 1 240 ? -16.640 11.181 26.678 1.00 94.56 240 LYS A CA 1
ATOM 1920 C C . LYS A 1 240 ? -15.692 10.385 25.780 1.00 94.56 240 LYS A C 1
ATOM 1922 O O . LYS A 1 240 ? -14.580 10.839 25.514 1.00 94.56 240 LYS A O 1
ATOM 1927 N N . LEU A 1 241 ? -16.093 9.192 25.342 1.00 94.19 241 LEU A N 1
ATOM 1928 C CA . LEU A 1 241 ? -15.249 8.322 24.532 1.00 94.19 241 LEU A CA 1
ATOM 1929 C C . LEU A 1 241 ? -15.241 8.756 23.061 1.00 94.19 241 LEU A C 1
ATOM 1931 O O . LEU A 1 241 ? -16.258 9.161 22.493 1.00 94.19 241 LEU A O 1
ATOM 1935 N N . GLY A 1 242 ? -14.065 8.640 22.439 1.00 94.19 242 GLY A N 1
ATOM 1936 C CA . GLY A 1 242 ? -13.902 8.766 20.991 1.00 94.19 242 GLY A CA 1
ATOM 1937 C C . GLY A 1 242 ? -14.357 7.507 20.245 1.00 94.19 242 GLY A C 1
ATOM 1938 O O . GLY A 1 242 ? -14.523 6.442 20.844 1.00 94.19 242 GLY A O 1
ATOM 1939 N N . SER A 1 243 ? -14.497 7.617 18.922 1.00 94.94 243 SER A N 1
ATOM 1940 C CA . SER A 1 243 ? -15.038 6.566 18.045 1.00 94.94 243 SER A CA 1
ATOM 1941 C C . SER A 1 243 ? -14.369 5.198 18.223 1.00 94.94 243 SER A C 1
ATOM 1943 O O . SER A 1 243 ? -15.049 4.205 18.475 1.00 94.94 243 SER A O 1
ATOM 1945 N N . ASN A 1 244 ? -13.033 5.144 18.189 1.00 96.19 244 ASN A N 1
ATOM 1946 C CA . ASN A 1 244 ? -12.286 3.891 18.352 1.00 96.19 244 ASN A CA 1
ATOM 1947 C C . ASN A 1 244 ? -12.524 3.232 19.715 1.00 96.19 244 ASN A C 1
ATOM 1949 O O . ASN A 1 244 ? -12.611 2.010 19.799 1.00 96.19 244 ASN A O 1
ATOM 1953 N N . LYS A 1 245 ? -12.655 4.023 20.788 1.00 96.38 245 LYS A N 1
ATOM 1954 C CA . LYS A 1 245 ? -12.911 3.487 22.133 1.00 96.38 245 LYS A CA 1
ATOM 1955 C C . LYS A 1 245 ? -14.336 2.976 22.285 1.00 96.38 245 LYS A C 1
ATOM 1957 O O . LYS A 1 245 ? -14.523 1.947 22.921 1.00 96.38 245 LYS A O 1
ATOM 1962 N N . LEU A 1 246 ? -15.307 3.637 21.659 1.00 97.38 246 LEU A N 1
ATOM 1963 C CA . LEU A 1 246 ? -16.686 3.155 21.619 1.00 97.38 246 LEU A CA 1
ATOM 1964 C C . LEU A 1 246 ? -16.804 1.839 20.844 1.00 97.38 246 LEU A C 1
ATOM 1966 O O . LEU A 1 246 ? -17.404 0.889 21.337 1.00 97.38 246 LEU A O 1
ATOM 1970 N N . LEU A 1 247 ? -16.184 1.743 19.664 1.00 97.06 247 LEU A N 1
ATOM 1971 C CA . LEU A 1 247 ? -16.206 0.500 18.891 1.00 97.06 247 LEU A CA 1
ATOM 1972 C C . LEU A 1 247 ? -15.468 -0.637 19.617 1.00 97.06 247 LEU A C 1
ATOM 1974 O O . LEU A 1 247 ? -15.938 -1.775 19.625 1.00 97.06 247 LEU A O 1
ATOM 1978 N N . GLN A 1 248 ? -14.347 -0.327 20.277 1.00 96.94 248 GLN A N 1
ATOM 1979 C CA . GLN A 1 248 ? -13.629 -1.276 21.129 1.00 96.94 248 GLN A CA 1
ATOM 1980 C C . GLN A 1 248 ? -14.498 -1.775 22.292 1.00 96.94 248 GLN A C 1
ATOM 1982 O O . GLN A 1 248 ? -14.463 -2.964 22.606 1.00 96.94 248 GLN A O 1
ATOM 1987 N N . ASP A 1 249 ? -15.269 -0.891 22.925 1.00 96.88 249 ASP A N 1
ATOM 1988 C CA . ASP A 1 249 ? -16.198 -1.244 23.999 1.00 96.88 249 ASP A CA 1
ATOM 1989 C C . ASP A 1 249 ? -17.312 -2.175 23.499 1.00 96.88 249 ASP A C 1
ATOM 1991 O O . ASP A 1 249 ? -17.530 -3.235 24.078 1.00 96.88 249 ASP A O 1
ATOM 1995 N N . ILE A 1 250 ? -17.935 -1.862 22.359 1.00 95.88 250 ILE A N 1
ATOM 1996 C CA . ILE A 1 250 ? -18.952 -2.727 21.735 1.00 95.88 250 ILE A CA 1
ATOM 1997 C C . ILE A 1 250 ? -18.377 -4.116 21.419 1.00 95.88 250 ILE A C 1
ATOM 1999 O O . ILE A 1 250 ? -19.029 -5.138 21.653 1.00 95.88 250 ILE A O 1
ATOM 2003 N N . LEU A 1 251 ? -17.134 -4.187 20.932 1.00 95.06 251 LEU A N 1
ATOM 2004 C CA . LEU A 1 251 ? -16.448 -5.464 20.746 1.00 95.06 251 LEU A CA 1
ATOM 2005 C C . LEU A 1 251 ? -16.205 -6.175 22.088 1.00 95.06 251 LEU A C 1
ATOM 2007 O O . LEU A 1 251 ? -16.395 -7.388 22.177 1.00 95.06 251 LEU A O 1
ATOM 2011 N N . ALA A 1 252 ? -15.809 -5.448 23.136 1.00 95.62 252 ALA A N 1
ATOM 2012 C CA . ALA A 1 252 ? -15.563 -6.003 24.466 1.00 95.62 252 ALA A CA 1
ATOM 2013 C C . ALA A 1 252 ? -16.828 -6.598 25.095 1.00 95.62 252 ALA A C 1
ATOM 2015 O O . ALA A 1 252 ? -16.741 -7.655 25.720 1.00 95.62 252 ALA A O 1
ATOM 2016 N N . GLN A 1 253 ? -17.992 -5.984 24.876 1.00 93.50 253 GLN A N 1
ATOM 2017 C CA . GLN A 1 253 ? -19.284 -6.508 25.326 1.00 93.50 253 GLN A CA 1
ATOM 2018 C C . GLN A 1 253 ? -19.601 -7.890 24.729 1.00 93.50 253 GLN A C 1
ATOM 2020 O O . GLN A 1 253 ? -20.263 -8.695 25.377 1.00 93.50 253 GLN A O 1
ATOM 2025 N N . LYS A 1 254 ? -19.112 -8.192 23.515 1.00 89.69 254 LYS A N 1
ATOM 2026 C CA . LYS A 1 254 ? -19.357 -9.476 22.828 1.00 89.69 254 LYS A CA 1
ATOM 2027 C C . LYS A 1 254 ? -18.231 -10.498 22.979 1.00 89.69 254 LYS A C 1
ATOM 2029 O O . LYS A 1 254 ? -18.490 -11.694 23.062 1.00 89.69 254 LYS A O 1
ATOM 2034 N N . ALA A 1 255 ? -16.981 -10.047 22.963 1.00 91.62 255 ALA A N 1
ATOM 2035 C CA . ALA A 1 255 ? -15.799 -10.909 22.891 1.00 91.62 255 ALA A CA 1
ATOM 2036 C C . ALA A 1 255 ? -14.923 -10.869 24.156 1.00 91.62 255 ALA A C 1
ATOM 2038 O O . ALA A 1 255 ? -13.931 -11.594 24.237 1.00 91.62 255 ALA A O 1
ATOM 2039 N N . GLY A 1 256 ? -15.272 -10.033 25.135 1.00 93.50 256 GLY A N 1
ATOM 2040 C CA . GLY A 1 256 ? -14.491 -9.796 26.342 1.00 93.50 256 GLY A CA 1
ATOM 2041 C C . GLY A 1 256 ? -13.414 -8.721 26.165 1.00 93.50 256 GLY A C 1
ATOM 2042 O O . GLY A 1 256 ? -12.828 -8.537 25.094 1.00 93.50 256 GLY A O 1
ATOM 2043 N N . ALA A 1 257 ? -13.112 -8.015 27.257 1.00 94.62 257 ALA A N 1
ATOM 2044 C CA . ALA A 1 257 ? -12.202 -6.868 27.254 1.00 94.62 257 ALA A CA 1
ATOM 2045 C C . ALA A 1 257 ? -10.764 -7.211 26.830 1.00 94.62 257 ALA A C 1
ATOM 2047 O O . ALA A 1 257 ? -10.116 -6.402 26.167 1.00 94.62 257 ALA A O 1
ATOM 2048 N N . ALA A 1 258 ? -10.257 -8.395 27.194 1.00 94.00 258 ALA A N 1
ATOM 2049 C CA . ALA A 1 258 ? -8.909 -8.827 26.820 1.00 94.00 258 ALA A CA 1
ATOM 2050 C C . ALA A 1 258 ? -8.778 -8.987 25.298 1.00 94.00 258 ALA A C 1
ATOM 2052 O O . ALA A 1 258 ? -7.889 -8.391 24.690 1.00 94.00 258 ALA A O 1
ATOM 2053 N N . ARG A 1 259 ? -9.724 -9.702 24.672 1.00 92.31 259 ARG A N 1
ATOM 2054 C CA . ARG A 1 259 ? -9.745 -9.891 23.219 1.00 92.31 259 ARG A CA 1
ATOM 2055 C C . ARG A 1 259 ? -9.960 -8.574 22.482 1.00 92.31 259 ARG A C 1
ATOM 2057 O O . ARG A 1 259 ? -9.292 -8.322 21.486 1.00 92.31 259 ARG A O 1
ATOM 2064 N N . ALA A 1 260 ? -10.854 -7.719 22.976 1.00 94.62 260 ALA A N 1
ATOM 2065 C CA . ALA A 1 260 ? -11.077 -6.410 22.373 1.00 94.62 260 ALA A CA 1
ATOM 2066 C C . ALA A 1 260 ? -9.823 -5.525 22.424 1.00 94.62 260 ALA A C 1
ATOM 2068 O O . ALA A 1 260 ? -9.532 -4.836 21.453 1.00 94.62 260 ALA A O 1
ATOM 2069 N N . ARG A 1 261 ? -9.051 -5.554 23.521 1.00 94.81 261 ARG A N 1
ATOM 2070 C CA . ARG A 1 261 ? -7.755 -4.856 23.614 1.00 94.81 261 ARG A CA 1
ATOM 2071 C C . ARG A 1 261 ? -6.723 -5.384 22.632 1.00 94.81 261 ARG A C 1
ATOM 2073 O O . ARG A 1 261 ? -6.078 -4.576 21.978 1.00 94.81 261 ARG A O 1
ATOM 2080 N N . GLU A 1 262 ? -6.592 -6.700 22.524 1.00 93.94 262 GLU A N 1
ATOM 2081 C CA . GLU A 1 262 ? -5.668 -7.331 21.581 1.00 93.94 262 GLU A CA 1
ATOM 2082 C C . GLU A 1 262 ? -6.003 -6.947 20.132 1.00 93.94 262 GLU A C 1
ATOM 2084 O O . GLU A 1 262 ? -5.139 -6.475 19.401 1.00 93.94 262 GLU A O 1
ATOM 2089 N N . VAL A 1 263 ? -7.275 -7.071 19.734 1.00 94.06 263 VAL A N 1
ATOM 2090 C CA . VAL A 1 263 ? -7.725 -6.738 18.373 1.00 94.06 263 VAL A CA 1
ATOM 2091 C C . VAL A 1 263 ? -7.529 -5.254 18.063 1.00 94.06 263 VAL A C 1
ATOM 2093 O O . VAL A 1 263 ? -7.054 -4.915 16.984 1.00 94.06 263 VAL A O 1
ATOM 2096 N N . PHE A 1 264 ? -7.847 -4.360 19.003 1.00 96.44 264 PHE A N 1
ATOM 2097 C CA . PHE A 1 264 ? -7.713 -2.916 18.792 1.00 96.44 264 PHE A CA 1
ATOM 2098 C C . PHE A 1 264 ? -6.286 -2.385 18.924 1.00 96.44 264 PHE A C 1
ATOM 2100 O O . PHE A 1 264 ? -6.086 -1.199 18.669 1.00 96.44 264 PHE A O 1
ATOM 2107 N N . ALA A 1 265 ? -5.304 -3.214 19.293 1.00 96.12 265 ALA A N 1
ATOM 2108 C CA . ALA A 1 265 ? -3.919 -2.778 19.438 1.00 96.12 265 ALA A CA 1
ATOM 2109 C C . ALA A 1 265 ? -3.418 -2.094 18.156 1.00 96.12 265 ALA A C 1
ATOM 2111 O O . ALA A 1 265 ? -3.049 -0.925 18.200 1.00 96.12 265 ALA A O 1
ATOM 2112 N N . ALA A 1 266 ? -3.541 -2.747 16.995 1.00 97.12 266 ALA A N 1
ATOM 2113 C CA . ALA A 1 266 ? -3.056 -2.178 15.738 1.00 97.12 266 ALA A CA 1
ATOM 2114 C C . ALA A 1 266 ? -3.772 -0.870 15.342 1.00 97.12 266 ALA A C 1
ATOM 2116 O O . ALA A 1 266 ? -3.134 0.071 14.872 1.00 97.12 266 ALA A O 1
ATOM 2117 N N . ILE A 1 267 ? -5.086 -0.779 15.588 1.00 97.69 267 ILE A N 1
ATOM 2118 C CA . ILE A 1 267 ? -5.885 0.429 15.319 1.00 97.69 267 ILE A CA 1
ATOM 2119 C C . ILE A 1 267 ? -5.445 1.576 16.238 1.00 97.69 267 ILE A C 1
ATOM 2121 O O . ILE A 1 267 ? -5.291 2.710 15.786 1.00 97.69 267 ILE A O 1
ATOM 2125 N N . ALA A 1 268 ? -5.216 1.287 17.522 1.00 96.25 268 ALA A N 1
ATOM 2126 C CA . ALA A 1 268 ? -4.728 2.262 18.490 1.00 96.25 268 ALA A CA 1
ATOM 2127 C C . ALA A 1 268 ? -3.305 2.731 18.153 1.00 96.25 268 ALA A C 1
ATOM 2129 O O . ALA A 1 268 ? -3.053 3.931 18.160 1.00 96.25 268 ALA A O 1
ATOM 2130 N N . GLY A 1 269 ? -2.410 1.814 17.772 1.00 96.56 269 GLY A N 1
ATOM 2131 C CA . GLY A 1 269 ? -1.056 2.145 17.329 1.00 96.56 269 GLY A CA 1
ATOM 2132 C C . GLY A 1 269 ? -1.057 3.075 16.116 1.00 96.56 269 GLY A C 1
ATOM 2133 O O . GLY A 1 269 ? -0.425 4.127 16.154 1.00 96.56 269 GLY A O 1
ATOM 2134 N N . ALA A 1 270 ? -1.841 2.764 15.078 1.00 97.19 270 ALA A N 1
ATOM 2135 C CA . ALA A 1 270 ? -1.985 3.637 13.909 1.00 97.19 270 ALA A CA 1
ATOM 2136 C C . ALA A 1 270 ? -2.578 5.017 14.269 1.00 97.19 270 ALA A C 1
ATOM 2138 O O . ALA A 1 270 ? -2.152 6.044 13.736 1.00 97.19 270 ALA A O 1
ATOM 2139 N N . TYR A 1 271 ? -3.527 5.064 15.209 1.00 95.12 271 TYR A N 1
ATOM 2140 C CA . TYR A 1 271 ? -4.087 6.319 15.712 1.00 95.12 271 TYR A CA 1
ATOM 2141 C C . TYR A 1 271 ? -3.045 7.172 16.450 1.00 95.12 271 TYR A C 1
ATOM 2143 O O . TYR A 1 271 ? -2.964 8.380 16.225 1.00 95.12 271 TYR A O 1
ATOM 2151 N N . ASP A 1 272 ? -2.207 6.558 17.282 1.00 93.75 272 ASP A N 1
ATOM 2152 C CA . ASP A 1 272 ? -1.133 7.255 17.992 1.00 93.75 272 ASP A CA 1
ATOM 2153 C C . ASP A 1 272 ? -0.013 7.695 17.031 1.00 93.75 272 ASP A C 1
ATOM 2155 O O . ASP A 1 272 ? 0.510 8.806 17.153 1.00 93.75 272 ASP A O 1
ATOM 2159 N N . MET A 1 273 ? 0.290 6.893 16.003 1.00 94.44 273 MET A N 1
ATOM 2160 C CA . MET A 1 273 ? 1.195 7.270 14.909 1.00 94.44 273 MET A CA 1
ATOM 2161 C C . MET A 1 273 ? 0.704 8.524 14.172 1.00 94.44 273 MET A C 1
ATOM 2163 O O . MET A 1 273 ? 1.502 9.426 13.916 1.00 94.44 273 MET A O 1
ATOM 2167 N N . ARG A 1 274 ? -0.606 8.645 13.899 1.00 90.38 274 ARG A N 1
ATOM 2168 C CA . ARG A 1 274 ? -1.192 9.863 13.306 1.00 90.38 274 ARG A CA 1
ATOM 2169 C C . ARG A 1 274 ? -0.876 11.110 14.136 1.00 90.38 274 ARG A C 1
ATOM 2171 O O . ARG A 1 274 ? -0.591 12.160 13.568 1.00 90.38 274 ARG A O 1
ATOM 2178 N N . LEU A 1 275 ? -0.951 11.024 15.466 1.00 83.19 275 LEU A N 1
ATOM 2179 C CA . LEU A 1 275 ? -0.636 12.153 16.354 1.00 83.19 275 LEU A CA 1
ATOM 2180 C C . LEU A 1 275 ? 0.858 12.510 16.308 1.00 83.19 275 LEU A C 1
ATOM 2182 O O . LEU A 1 275 ? 1.223 13.678 16.441 1.00 83.19 275 LEU A O 1
ATOM 2186 N N . GLY A 1 276 ? 1.709 11.505 16.091 1.00 74.44 276 GLY A N 1
ATOM 2187 C CA . GLY A 1 276 ? 3.154 11.651 15.949 1.00 74.44 276 GLY A CA 1
ATOM 2188 C C . GLY A 1 276 ? 3.608 12.370 14.677 1.00 74.44 276 GLY A C 1
ATOM 2189 O O . GLY A 1 276 ? 4.704 12.920 14.683 1.00 74.44 276 GLY A O 1
ATOM 2190 N N . ASP A 1 277 ? 2.788 12.433 13.621 1.00 66.25 277 ASP A N 1
ATOM 2191 C CA . ASP A 1 277 ? 3.112 13.148 12.368 1.00 66.25 277 ASP A CA 1
ATOM 2192 C C . ASP A 1 277 ? 3.446 14.635 12.618 1.00 66.25 277 ASP A C 1
ATOM 2194 O O . ASP A 1 277 ? 4.315 15.207 11.964 1.00 66.25 277 ASP A O 1
ATOM 2198 N N . ALA A 1 278 ? 2.834 15.250 13.640 1.00 62.44 278 ALA A N 1
ATOM 2199 C CA . ALA A 1 278 ? 3.139 16.622 14.053 1.00 62.44 278 ALA A CA 1
ATOM 2200 C C . ALA A 1 278 ? 4.444 16.752 14.871 1.00 62.44 278 ALA A C 1
ATOM 2202 O O . ALA A 1 278 ? 5.059 17.820 14.879 1.00 62.44 278 ALA A O 1
ATOM 2203 N N . HIS A 1 279 ? 4.878 15.685 15.557 1.00 64.31 279 HIS A N 1
ATOM 2204 C CA . HIS A 1 279 ? 6.029 15.676 16.473 1.00 64.31 279 HIS A CA 1
ATOM 2205 C C . HIS A 1 279 ? 6.823 14.346 16.404 1.00 64.31 279 HIS A C 1
ATOM 2207 O O . HIS A 1 279 ? 6.780 13.545 17.346 1.00 64.31 279 HIS A O 1
ATOM 2213 N N . PRO A 1 280 ? 7.582 14.109 15.314 1.00 61.53 280 PRO A N 1
ATOM 2214 C CA . PRO A 1 280 ? 8.094 12.791 14.917 1.00 61.53 280 PRO A CA 1
ATOM 2215 C C . PRO A 1 280 ? 9.203 12.173 15.799 1.00 61.53 280 PRO A C 1
ATOM 2217 O O . PRO A 1 280 ? 9.625 11.051 15.534 1.00 61.53 280 PRO A O 1
ATOM 2220 N N . THR A 1 281 ? 9.685 12.851 16.845 1.00 61.38 281 THR A N 1
ATOM 2221 C CA . THR A 1 281 ? 10.876 12.445 17.627 1.00 61.38 281 THR A CA 1
ATOM 2222 C C . THR A 1 281 ? 10.588 11.981 19.058 1.00 61.38 281 THR A C 1
ATOM 2224 O O . THR A 1 281 ? 11.513 11.775 19.842 1.00 61.38 281 THR A O 1
ATOM 2227 N N . SER A 1 282 ? 9.321 11.814 19.442 1.00 71.25 282 SER A N 1
ATOM 2228 C CA . SER A 1 282 ? 8.975 11.433 20.818 1.00 71.25 282 SER A CA 1
ATOM 2229 C C . SER A 1 282 ? 9.044 9.919 21.062 1.00 71.25 282 SER A C 1
ATOM 2231 O O . SER A 1 282 ? 8.725 9.118 20.185 1.00 71.25 282 SER A O 1
ATOM 2233 N N . SER A 1 283 ? 9.365 9.513 22.298 1.00 73.38 283 SER A N 1
ATOM 2234 C CA . SER A 1 283 ? 9.294 8.111 22.756 1.00 73.38 283 SER A CA 1
ATOM 2235 C C . SER A 1 283 ? 7.916 7.471 22.542 1.00 73.38 283 SER A C 1
ATOM 2237 O O . SER A 1 283 ? 7.807 6.257 22.397 1.00 73.38 283 SER A O 1
ATOM 2239 N N . LYS A 1 284 ? 6.862 8.289 22.441 1.00 84.31 284 LYS A N 1
ATOM 2240 C CA . LYS A 1 284 ? 5.499 7.843 22.139 1.00 84.31 284 LYS A CA 1
ATOM 2241 C C . LYS A 1 284 ? 5.368 7.222 20.747 1.00 84.31 284 LYS A C 1
ATOM 2243 O O . LYS A 1 284 ? 4.514 6.367 20.560 1.00 84.31 284 LYS A O 1
ATOM 2248 N N . ILE A 1 285 ? 6.209 7.609 19.785 1.00 89.19 285 ILE A N 1
ATOM 2249 C CA . ILE A 1 285 ? 6.160 7.052 18.425 1.00 89.19 285 ILE A CA 1
ATOM 2250 C C . ILE A 1 285 ? 6.720 5.636 18.390 1.00 89.19 285 ILE A C 1
ATOM 2252 O O . ILE A 1 285 ? 6.160 4.789 17.705 1.00 89.19 285 ILE A O 1
ATOM 2256 N N . VAL A 1 286 ? 7.774 5.359 19.160 1.00 90.19 286 VAL A N 1
ATOM 2257 C CA . VAL A 1 286 ? 8.334 4.004 19.269 1.00 90.19 286 VAL A CA 1
ATOM 2258 C C . VAL A 1 286 ? 7.285 3.043 19.832 1.00 90.19 286 VAL A C 1
ATOM 2260 O O . VAL A 1 286 ? 7.061 1.972 19.270 1.00 90.19 286 VAL A O 1
ATOM 2263 N N . GLU A 1 287 ? 6.575 3.456 20.885 1.00 92.44 287 GLU A N 1
ATOM 2264 C CA . GLU A 1 287 ? 5.473 2.664 21.440 1.00 92.44 287 GLU A CA 1
ATOM 2265 C C . GLU A 1 287 ? 4.307 2.520 20.453 1.00 92.44 287 GLU A C 1
ATOM 2267 O O . GLU A 1 287 ? 3.754 1.429 20.323 1.00 92.44 287 GLU A O 1
ATOM 2272 N N . ALA A 1 288 ? 3.965 3.573 19.703 1.00 94.88 288 ALA A N 1
ATOM 2273 C CA . ALA A 1 288 ? 2.909 3.520 18.694 1.00 94.88 288 ALA A CA 1
ATOM 2274 C C . ALA A 1 288 ? 3.243 2.555 17.539 1.00 94.88 288 ALA A C 1
ATOM 2276 O O . ALA A 1 288 ? 2.393 1.758 17.144 1.00 94.88 288 ALA A O 1
ATOM 2277 N N . LEU A 1 289 ? 4.488 2.569 17.046 1.00 95.81 289 LEU A N 1
ATOM 2278 C CA . LEU A 1 289 ? 4.989 1.639 16.025 1.00 95.81 289 LEU A CA 1
ATOM 2279 C C . LEU A 1 289 ? 4.920 0.190 16.513 1.00 95.81 289 LEU A C 1
ATOM 2281 O O . LEU A 1 289 ? 4.408 -0.684 15.813 1.00 95.81 289 LEU A O 1
ATOM 2285 N N . LYS A 1 290 ? 5.371 -0.060 17.747 1.00 96.38 290 LYS A N 1
ATOM 2286 C CA . LYS A 1 290 ? 5.294 -1.382 18.375 1.00 96.38 290 LYS A CA 1
ATOM 2287 C C . LYS A 1 290 ? 3.848 -1.847 18.533 1.00 96.38 290 LYS A C 1
ATOM 2289 O O . LYS A 1 290 ? 3.537 -2.997 18.234 1.00 96.38 290 LYS A O 1
ATOM 2294 N N . LEU A 1 291 ? 2.958 -0.955 18.966 1.00 96.25 291 LEU A N 1
ATOM 2295 C CA . LEU A 1 291 ? 1.537 -1.243 19.141 1.00 96.25 291 LEU A CA 1
ATOM 2296 C C . LEU A 1 291 ? 0.832 -1.520 17.798 1.00 96.25 291 LEU A C 1
ATOM 2298 O O . LEU A 1 291 ? -0.051 -2.373 17.736 1.00 96.25 291 LEU A O 1
ATOM 2302 N N . ALA A 1 292 ? 1.269 -0.864 16.719 1.00 97.38 292 ALA A N 1
ATOM 2303 C CA . ALA A 1 292 ? 0.854 -1.137 15.341 1.00 97.38 292 ALA A CA 1
ATOM 2304 C C . ALA A 1 292 ? 1.476 -2.420 14.745 1.00 97.38 292 ALA A C 1
ATOM 2306 O O . ALA A 1 292 ? 1.096 -2.839 13.649 1.00 97.38 292 ALA A O 1
ATOM 2307 N N . GLY A 1 293 ? 2.400 -3.071 15.461 1.00 97.56 293 GLY A N 1
ATOM 2308 C CA . GLY A 1 293 ? 3.075 -4.292 15.019 1.00 97.56 293 GLY A CA 1
ATOM 2309 C C . GLY A 1 293 ? 4.085 -4.058 13.894 1.00 97.56 293 GLY A C 1
ATOM 2310 O O . GLY A 1 293 ? 4.212 -4.909 13.014 1.00 97.56 293 GLY A O 1
ATOM 2311 N N . ILE A 1 294 ? 4.751 -2.901 13.895 1.00 98.19 294 ILE A N 1
ATOM 2312 C CA . ILE A 1 294 ? 5.756 -2.536 12.894 1.00 98.19 294 ILE A CA 1
ATOM 2313 C C . ILE A 1 294 ? 7.133 -3.032 13.325 1.00 98.19 294 ILE A C 1
ATOM 2315 O O . ILE A 1 294 ? 7.603 -2.729 14.422 1.00 98.19 294 ILE A O 1
ATOM 2319 N N . ASP A 1 295 ? 7.798 -3.755 12.430 1.00 97.75 295 ASP A N 1
ATOM 2320 C CA . ASP A 1 295 ? 9.214 -4.076 12.551 1.00 97.75 295 ASP A CA 1
ATOM 2321 C C . ASP A 1 295 ? 10.052 -2.917 12.003 1.00 97.75 295 ASP A C 1
ATOM 2323 O O . ASP A 1 295 ? 10.205 -2.746 10.793 1.00 97.75 295 ASP A O 1
ATOM 2327 N N . THR A 1 296 ? 10.620 -2.116 12.904 1.00 96.06 296 THR A N 1
ATOM 2328 C CA . THR A 1 296 ? 11.434 -0.948 12.538 1.00 96.06 296 THR A CA 1
ATOM 2329 C C . THR A 1 296 ? 12.779 -1.309 11.908 1.00 96.06 296 THR A C 1
ATOM 2331 O O . THR A 1 296 ? 13.489 -0.410 11.464 1.00 96.06 296 THR A O 1
ATOM 2334 N N . THR A 1 297 ? 13.160 -2.592 11.893 1.00 97.00 297 THR A N 1
ATOM 2335 C CA . THR A 1 297 ? 14.377 -3.066 11.218 1.00 97.00 297 THR A CA 1
ATOM 2336 C C . THR A 1 297 ? 14.146 -3.376 9.739 1.00 97.00 297 THR A C 1
ATOM 2338 O O . THR A 1 297 ? 15.100 -3.383 8.961 1.00 97.00 297 THR A O 1
ATOM 2341 N N . ALA A 1 298 ? 12.887 -3.578 9.335 1.00 97.75 298 ALA A N 1
ATOM 2342 C CA . ALA A 1 298 ? 12.507 -3.768 7.943 1.00 97.75 298 ALA A CA 1
ATOM 2343 C C . ALA A 1 298 ? 12.601 -2.454 7.150 1.00 97.75 298 ALA A C 1
ATOM 2345 O O . ALA A 1 298 ? 12.612 -1.359 7.720 1.00 97.75 298 ALA A O 1
ATOM 2346 N N . SER A 1 299 ? 12.619 -2.543 5.819 1.00 97.75 299 SER A N 1
ATOM 2347 C CA . SER A 1 299 ? 12.555 -1.353 4.970 1.00 97.75 299 SER A CA 1
ATOM 2348 C C . SER A 1 299 ? 11.244 -0.591 5.172 1.00 97.75 299 SER A C 1
ATOM 2350 O O . SER A 1 299 ? 10.217 -1.163 5.546 1.00 97.75 299 SER A O 1
ATOM 2352 N N . TYR A 1 300 ? 11.233 0.706 4.864 1.00 97.88 300 TYR A N 1
ATOM 2353 C CA . TYR A 1 300 ? 10.007 1.498 4.973 1.00 97.88 300 TYR A CA 1
ATOM 2354 C C . TYR A 1 300 ? 8.883 1.001 4.059 1.00 97.88 300 TYR A C 1
ATOM 2356 O O . TYR A 1 300 ? 7.721 1.095 4.453 1.00 97.88 300 TYR A O 1
ATOM 2364 N N . LEU A 1 301 ? 9.206 0.401 2.908 1.00 97.94 301 LEU A N 1
ATOM 2365 C CA . LEU A 1 301 ? 8.215 -0.237 2.040 1.00 97.94 301 LEU A CA 1
ATOM 2366 C C . LEU A 1 301 ? 7.481 -1.356 2.796 1.00 97.94 301 LEU A C 1
ATOM 2368 O O . LEU A 1 301 ? 6.249 -1.382 2.836 1.00 97.94 301 LEU A O 1
ATOM 2372 N N . ARG A 1 302 ? 8.235 -2.244 3.458 1.00 98.19 302 ARG A N 1
ATOM 2373 C CA . ARG A 1 302 ? 7.673 -3.355 4.239 1.00 98.19 302 ARG A CA 1
ATOM 2374 C C . ARG A 1 302 ? 7.005 -2.889 5.523 1.00 98.19 302 ARG A C 1
ATOM 2376 O O . ARG A 1 302 ? 5.988 -3.459 5.898 1.00 98.19 302 ARG A O 1
ATOM 2383 N N . GLN A 1 303 ? 7.489 -1.826 6.161 1.00 98.62 303 GLN A N 1
ATOM 2384 C CA . GLN A 1 303 ? 6.778 -1.200 7.281 1.00 98.62 303 GLN A CA 1
ATOM 2385 C C . GLN A 1 303 ? 5.412 -0.642 6.841 1.00 98.62 303 GLN A C 1
ATOM 2387 O O . GLN A 1 303 ? 4.424 -0.808 7.553 1.00 98.62 303 GLN A O 1
ATOM 2392 N N . GLY A 1 304 ? 5.325 -0.036 5.651 1.00 98.38 304 GLY A N 1
ATOM 2393 C CA . GLY A 1 304 ? 4.058 0.424 5.073 1.00 98.38 304 GLY A CA 1
ATOM 2394 C C . GLY A 1 304 ? 3.085 -0.727 4.806 1.00 98.38 304 GLY A C 1
ATOM 2395 O O . GLY A 1 304 ? 1.917 -0.652 5.184 1.00 98.38 304 GLY A O 1
ATOM 2396 N N . GLU A 1 305 ? 3.579 -1.825 4.233 1.00 98.56 305 GLU A N 1
ATOM 2397 C CA . GLU A 1 305 ? 2.804 -3.057 4.041 1.00 98.56 305 GLU A CA 1
ATOM 2398 C C . GLU A 1 305 ? 2.311 -3.642 5.375 1.00 98.56 305 GLU A C 1
ATOM 2400 O O . GLU A 1 305 ? 1.127 -3.952 5.517 1.00 98.56 305 GLU A O 1
ATOM 2405 N N . GLN A 1 306 ? 3.197 -3.760 6.371 1.00 98.69 306 GLN A N 1
ATOM 2406 C CA . GLN A 1 306 ? 2.861 -4.246 7.711 1.00 98.69 306 GLN A CA 1
ATOM 2407 C C . GLN A 1 306 ? 1.769 -3.393 8.354 1.00 98.69 306 GLN A C 1
ATOM 2409 O O . GLN A 1 306 ? 0.821 -3.945 8.907 1.00 98.69 306 GLN A O 1
ATOM 2414 N N . LEU A 1 307 ? 1.865 -2.066 8.247 1.00 98.75 307 LEU A N 1
ATOM 2415 C CA . LEU A 1 307 ? 0.871 -1.151 8.794 1.00 98.75 307 LEU A CA 1
ATOM 2416 C C . LEU A 1 307 ? -0.517 -1.403 8.189 1.00 98.75 307 LEU A C 1
ATOM 2418 O O . LEU A 1 307 ? -1.477 -1.613 8.931 1.00 98.75 307 LEU A O 1
ATOM 2422 N N . ILE A 1 308 ? -0.615 -1.440 6.856 1.00 98.69 308 ILE A N 1
ATOM 2423 C CA . ILE A 1 308 ? -1.877 -1.688 6.139 1.00 98.69 308 ILE A CA 1
ATOM 2424 C C . ILE A 1 308 ? -2.436 -3.068 6.510 1.00 98.69 308 ILE A C 1
ATOM 2426 O O . ILE A 1 308 ? -3.608 -3.191 6.877 1.00 98.69 308 ILE A O 1
ATOM 2430 N N . ARG A 1 309 ? -1.589 -4.103 6.483 1.00 98.50 309 ARG A N 1
ATOM 2431 C CA . ARG A 1 309 ? -1.962 -5.488 6.793 1.00 98.50 309 ARG A CA 1
ATOM 2432 C C . ARG A 1 309 ? -2.468 -5.650 8.221 1.00 98.50 309 ARG A C 1
ATOM 2434 O O . ARG A 1 309 ? -3.530 -6.233 8.434 1.00 98.50 309 ARG A O 1
ATOM 2441 N N . ASN A 1 310 ? -1.714 -5.161 9.201 1.00 98.50 310 ASN A N 1
ATOM 2442 C CA . ASN A 1 310 ? -2.040 -5.319 10.615 1.00 98.50 310 ASN A CA 1
ATOM 2443 C C . ASN A 1 310 ? -3.320 -4.549 10.961 1.00 98.50 310 ASN A C 1
ATOM 2445 O O . ASN A 1 310 ? -4.173 -5.064 11.687 1.00 98.50 310 ASN A O 1
ATOM 2449 N N . PHE A 1 311 ? -3.488 -3.350 10.392 1.00 98.44 311 PHE A N 1
ATOM 2450 C CA . PHE A 1 311 ? -4.712 -2.570 10.530 1.00 98.44 311 PHE A CA 1
ATOM 2451 C C . PHE A 1 311 ? -5.911 -3.304 9.913 1.00 98.44 311 PHE A C 1
ATOM 2453 O O . PHE A 1 311 ? -6.904 -3.533 10.600 1.00 98.44 311 PHE A O 1
ATOM 2460 N N . GLY A 1 312 ? -5.803 -3.770 8.663 1.00 97.69 312 GLY A N 1
ATOM 2461 C CA . GLY A 1 312 ? -6.857 -4.540 7.992 1.00 97.69 312 GLY A CA 1
ATOM 2462 C C . GLY A 1 312 ? -7.231 -5.828 8.736 1.00 97.69 312 GLY A C 1
ATOM 2463 O O . GLY A 1 312 ? -8.414 -6.122 8.919 1.00 97.69 312 GLY A O 1
ATOM 2464 N N . HIS A 1 313 ? -6.244 -6.558 9.262 1.00 96.75 313 HIS A N 1
ATOM 2465 C CA . HIS A 1 313 ? -6.475 -7.750 10.079 1.00 96.75 313 HIS A CA 1
ATOM 2466 C C . HIS A 1 313 ? -7.243 -7.437 11.376 1.00 96.75 313 HIS A C 1
ATOM 2468 O O . HIS A 1 313 ? -8.132 -8.199 11.771 1.00 96.75 313 HIS A O 1
ATOM 2474 N N . ALA A 1 314 ? -6.955 -6.306 12.027 1.00 97.00 314 ALA A N 1
ATOM 2475 C CA . ALA A 1 314 ? -7.715 -5.849 13.188 1.00 97.00 314 ALA A CA 1
ATOM 2476 C C . ALA A 1 314 ? -9.181 -5.537 12.836 1.00 97.00 314 ALA A C 1
ATOM 2478 O O . ALA A 1 314 ? -10.088 -5.911 13.590 1.00 97.00 314 ALA A O 1
ATOM 2479 N N . LEU A 1 315 ? -9.442 -4.935 11.669 1.00 96.69 315 LEU A N 1
ATOM 2480 C CA . LEU A 1 315 ? -10.808 -4.693 11.185 1.00 96.69 315 LEU A CA 1
ATOM 2481 C C . LEU A 1 315 ? -11.561 -6.003 10.944 1.00 96.69 315 LEU A C 1
ATOM 2483 O O . LEU A 1 315 ? -12.687 -6.180 11.412 1.00 96.69 315 LEU A O 1
ATOM 2487 N N . TRP A 1 316 ? -10.913 -6.959 10.283 1.00 95.50 316 TRP A N 1
ATOM 2488 C CA . TRP A 1 316 ? -11.483 -8.280 10.042 1.00 95.50 316 TRP A CA 1
ATOM 2489 C C . TRP A 1 316 ? -11.798 -9.033 11.340 1.00 95.50 316 TRP A C 1
ATOM 2491 O O . TRP A 1 316 ? -12.881 -9.604 11.493 1.00 95.50 316 TRP A O 1
ATOM 2501 N N . CYS A 1 317 ? -10.882 -8.997 12.313 1.00 93.38 317 CYS A N 1
ATOM 2502 C CA . CYS A 1 317 ? -11.110 -9.571 13.638 1.00 93.38 317 CYS A CA 1
ATOM 2503 C C . CYS A 1 317 ? -12.281 -8.897 14.362 1.00 93.38 317 CYS A C 1
ATOM 2505 O O . CYS A 1 317 ? -13.055 -9.588 15.027 1.00 93.38 317 CYS A O 1
ATOM 2507 N N . THR A 1 318 ? -12.429 -7.578 14.219 1.00 91.19 318 THR A N 1
ATOM 2508 C CA . THR A 1 318 ? -13.559 -6.827 14.782 1.00 91.19 318 THR A CA 1
ATOM 2509 C C . THR A 1 318 ? -14.878 -7.317 14.184 1.00 91.19 318 THR A C 1
ATOM 2511 O O . THR A 1 318 ? -15.787 -7.659 14.940 1.00 91.19 318 THR A O 1
ATOM 2514 N N . GLY A 1 319 ? -14.954 -7.478 12.858 1.00 87.25 319 GLY A N 1
ATOM 2515 C CA . GLY A 1 319 ? -16.144 -8.005 12.176 1.00 87.25 319 GLY A CA 1
ATOM 2516 C C . GLY A 1 319 ? -16.481 -9.439 12.592 1.00 87.25 319 GLY A C 1
ATOM 2517 O O . GLY A 1 319 ? -17.626 -9.771 12.883 1.00 87.25 319 GLY A O 1
ATOM 2518 N N . ARG A 1 320 ? -15.477 -10.312 12.746 1.00 85.00 320 ARG A N 1
ATOM 2519 C CA . ARG A 1 320 ? -15.706 -11.669 13.278 1.00 85.00 320 ARG A CA 1
ATOM 2520 C C . ARG A 1 320 ? -16.181 -11.672 14.730 1.00 85.00 320 ARG A C 1
ATOM 2522 O O . ARG A 1 320 ? -17.017 -12.498 15.093 1.00 85.00 320 ARG A O 1
ATOM 2529 N N . GLY A 1 321 ? -15.650 -10.777 15.557 1.00 73.00 321 GLY A N 1
ATOM 2530 C CA . GLY A 1 321 ? -16.042 -10.646 16.958 1.00 73.00 321 GLY A CA 1
ATOM 2531 C C . GLY A 1 321 ? -17.490 -10.187 17.132 1.00 73.00 321 GLY A C 1
ATOM 2532 O O . GLY A 1 321 ? -18.168 -10.654 18.047 1.00 73.00 321 GLY A O 1
ATOM 2533 N N . THR A 1 322 ? -18.006 -9.347 16.229 1.00 66.44 322 THR A N 1
ATOM 2534 C CA . THR A 1 322 ? -19.399 -8.872 16.284 1.00 66.44 322 THR A CA 1
ATOM 2535 C C . THR A 1 322 ? -20.427 -9.926 15.851 1.00 66.44 322 THR A C 1
ATOM 2537 O O . THR A 1 322 ? -21.574 -9.854 16.305 1.00 66.44 322 THR A O 1
ATOM 2540 N N . ARG A 1 323 ? -20.022 -10.943 15.064 1.00 63.12 323 ARG A N 1
ATOM 2541 C CA . ARG A 1 323 ? -20.880 -12.043 14.562 1.00 63.12 323 ARG A CA 1
ATOM 2542 C C . ARG A 1 323 ? -21.345 -13.056 15.621 1.00 63.12 323 ARG A C 1
ATOM 2544 O O . ARG A 1 323 ? -22.314 -13.769 15.368 1.00 63.12 323 ARG A O 1
ATOM 2551 N N . ARG A 1 324 ? -20.698 -13.158 16.792 1.00 50.22 324 ARG A N 1
ATOM 2552 C CA . ARG A 1 324 ? -20.885 -14.283 17.744 1.00 50.22 324 ARG A CA 1
ATOM 2553 C C . ARG A 1 324 ? -22.242 -14.395 18.478 1.00 50.22 324 ARG A C 1
ATOM 2555 O O . ARG A 1 324 ? -22.365 -15.269 19.322 1.00 50.22 324 ARG A O 1
ATOM 2562 N N . CYS A 1 325 ? -23.277 -13.635 18.111 1.00 39.56 325 CYS A N 1
ATOM 2563 C CA . CYS A 1 325 ? -24.650 -13.832 18.615 1.00 39.56 325 CYS A CA 1
ATOM 2564 C C . CYS A 1 325 ? -25.698 -13.731 17.491 1.00 39.56 325 CYS A C 1
ATOM 2566 O O . CYS A 1 325 ? -26.473 -12.783 17.453 1.00 39.56 325 CYS A O 1
ATOM 2568 N N . THR A 1 326 ? -25.733 -14.693 16.564 1.00 37.59 326 THR A N 1
ATOM 2569 C CA . THR A 1 326 ? -26.916 -14.930 15.697 1.00 37.59 326 THR A CA 1
ATOM 2570 C C . THR A 1 326 ? -27.454 -16.354 15.855 1.00 37.59 326 THR A C 1
ATOM 2572 O O . THR A 1 326 ? -27.963 -16.960 14.922 1.00 37.59 326 THR A O 1
ATOM 2575 N N . SER A 1 327 ? -27.348 -16.892 17.068 1.00 33.25 327 SER A N 1
ATOM 2576 C CA . SER A 1 327 ? -27.964 -18.153 17.475 1.00 33.25 327 SER A CA 1
ATOM 2577 C C . SER A 1 327 ? -28.576 -17.955 18.857 1.00 33.25 327 SER A C 1
ATOM 2579 O O . SER A 1 327 ? -27.937 -18.265 19.854 1.00 33.25 327 SER A O 1
ATOM 2581 N N . HIS A 1 328 ? -29.733 -17.296 18.883 1.00 28.61 328 HIS A N 1
ATOM 2582 C CA . HIS A 1 328 ? -30.829 -17.429 19.850 1.00 28.61 328 HIS A CA 1
ATOM 2583 C C . HIS A 1 328 ? -31.784 -16.255 19.640 1.00 28.61 328 HIS A C 1
ATOM 2585 O O . HIS A 1 328 ? -31.736 -15.267 20.366 1.00 28.61 328 HIS A O 1
ATOM 2591 N N . LEU A 1 329 ? -32.607 -16.384 18.602 1.00 29.97 329 LEU A N 1
ATOM 2592 C CA . LEU A 1 329 ? -34.013 -15.998 18.591 1.00 29.97 329 LEU A CA 1
ATOM 2593 C C . LEU A 1 329 ? -34.737 -17.016 17.713 1.00 29.97 329 LEU A C 1
ATOM 2595 O O . LEU A 1 329 ? -34.211 -17.286 16.608 1.00 29.97 329 LEU A O 1
#

Secondary structure (DSSP, 8-state):
--PPP-------S--SSSS--------S--TTTT--------EEE-STT--EEEHHHH--TT---EEEE-THHHHHHHTSTTEEEEESSSSEEEEEETTS-EEEEEE-TTS-EEEEHHHHHTS-HHHHHHHHHTEE---S-S-HHHHHHHTTS---S---HHHHHHHHHHHHHHHHHHHHSS-SBSS---HHHHHTTS-GGG-SSHHHHHHHHHHHHHHTGGGB-HHHHHHH---TTGGG--HHHHHHHHHHHHH-HHHHHHHHHHHHHHHHHHHHTTSTTSHHHHHHHHHTT--TTS-HHHHHHHHHHHHHHHHHHHHHHHTS--S--

Solvent-accessible surface area (backbone atoms only — not comparable to full-atom values): 18232 Å² total; per-residue (Å²): 137,88,83,84,87,80,92,84,75,86,86,87,85,89,81,84,86,83,85,78,76,73,82,72,75,76,67,99,66,37,52,88,83,73,64,40,86,74,85,80,58,52,61,40,38,63,35,74,87,58,49,67,44,55,31,78,82,34,56,38,92,84,66,86,47,59,36,30,24,46,55,64,41,58,58,58,47,56,71,39,91,56,39,46,77,47,75,73,18,58,48,24,31,30,44,38,39,75,89,75,50,66,42,55,34,8,44,21,85,64,60,31,35,26,31,51,33,32,62,50,40,70,42,60,55,72,58,35,44,54,50,44,76,29,48,34,53,60,60,54,65,70,13,65,51,36,44,24,38,77,72,64,72,47,60,58,98,44,64,28,44,60,59,50,26,57,52,22,51,53,49,24,36,54,43,41,25,73,68,67,77,45,67,45,53,71,64,90,79,61,62,75,68,47,46,70,65,50,45,33,70,60,11,75,43,71,68,36,35,20,48,46,26,35,51,54,34,55,77,44,54,73,30,39,28,49,68,61,36,43,73,69,32,84,55,93,61,40,92,76,50,54,45,66,57,30,53,38,46,47,36,18,78,66,55,35,61,68,54,24,50,62,43,43,30,21,53,50,10,31,50,48,24,32,63,25,57,83,51,82,84,47,76,66,42,60,54,14,40,53,41,21,63,40,56,85,87,52,54,38,44,55,31,26,41,36,43,45,36,39,36,24,51,24,40,39,49,50,30,57,42,62,57,80,75,86,82,87,130

Sequence (329 aa):
MVRSFSSSSVIFHLSTCLRKLNHRKHQEKSTRVRGDEDQNLPYFIVNTDGSRTFSAELNNEDIGRWLWFRPSVVNELLSHRGFSLEWYTAETGAIKSTSGYSTHFGINASELITVYAYDIAKLPSWEQFLWAANNVAPEGKVSAELLASQVKAQPADTTAVEEMLFGCMRLLEADFRKAFGVSLFSHEIDDVASMQHVSRFSSRDQASLLRLAKELVRIFSDRLDVRSLRELSNHPDKEKLGSNKLLQDILAQKAGAARAREVFAAIAGAYDMRLGDAHPTSSKIVEALKLAGIDTTASYLRQGEQLIRNFGHALWCTGRGTRRCTSHL

Nearest PDB structures (foldseek):
  4pr9-assembly1_A  TM=3.552E-01  e=3.596E-01  Homo sapiens
  6pe4-assembly1_K  TM=2.120E-01  e=1.669E+00  Saccharomyces cerevisiae S288C
  7uwb-assembly1_j  TM=1.836E-01  e=3.684E+00  Citrus x limon
  6wlw-assembly1_2  TM=1.886E-01  e=7.368E+00  Homo sapiens